Protein AF-A0A1G7P762-F1 (afdb_monomer_lite)

pLDDT: mean 91.97, std 6.14, range [45.25, 98.62]

Radius of gyration: 22.04 Å; chains: 1; bounding box: 57×50×63 Å

Structure (mmCIF, N/CA/C/O backbone):
data_AF-A0A1G7P762-F1
#
_entry.id   AF-A0A1G7P762-F1
#
loop_
_atom_site.group_PDB
_atom_site.id
_atom_site.type_symbol
_atom_site.label_atom_id
_atom_site.label_alt_id
_atom_site.label_comp_id
_atom_site.label_asym_id
_atom_site.label_entity_id
_atom_site.label_seq_id
_atom_site.pdbx_PDB_ins_code
_atom_site.Cartn_x
_atom_site.Cartn_y
_atom_site.Cartn_z
_atom_site.occupancy
_atom_site.B_iso_or_equiv
_atom_site.auth_seq_id
_atom_site.auth_comp_id
_atom_site.auth_asym_id
_atom_site.auth_atom_id
_atom_site.pdbx_PDB_model_num
ATOM 1 N N . MET A 1 1 ? 1.389 -9.721 8.178 1.00 45.25 1 MET A N 1
ATOM 2 C CA . MET A 1 1 ? 1.253 -10.445 6.890 1.00 45.25 1 MET A CA 1
ATOM 3 C C . MET A 1 1 ? 0.298 -11.611 7.062 1.00 45.25 1 MET A C 1
ATOM 5 O O . MET A 1 1 ? 0.102 -12.038 8.191 1.00 45.25 1 MET A O 1
ATOM 9 N N . GLY A 1 2 ? -0.356 -12.039 5.979 1.00 70.75 2 GLY A N 1
ATOM 10 C CA . GLY A 1 2 ? -1.558 -12.875 6.023 1.00 70.75 2 GLY A CA 1
ATOM 11 C C . GLY A 1 2 ? -2.824 -12.013 6.016 1.00 70.75 2 GLY A C 1
ATOM 12 O O . GLY A 1 2 ? -3.024 -11.219 5.097 1.00 70.75 2 GLY A O 1
ATOM 13 N N . VAL A 1 3 ? -3.639 -12.101 7.073 1.00 80.94 3 VAL A N 1
ATOM 14 C CA . VAL A 1 3 ? -4.963 -11.440 7.183 1.00 80.94 3 VAL A CA 1
ATOM 15 C C . VAL A 1 3 ? -4.945 -9.919 6.931 1.00 80.94 3 VAL A C 1
ATOM 17 O O . VAL A 1 3 ? -5.927 -9.354 6.457 1.00 80.94 3 VAL A O 1
ATOM 20 N N . SER A 1 4 ? -3.826 -9.250 7.233 1.00 83.62 4 SER A N 1
ATOM 21 C CA . SER A 1 4 ? -3.664 -7.790 7.134 1.00 83.62 4 SER A CA 1
ATOM 22 C C . SER A 1 4 ? -3.900 -7.254 5.717 1.00 83.62 4 SER A C 1
ATOM 24 O O . SER A 1 4 ? -4.592 -6.256 5.535 1.00 83.62 4 SER A O 1
ATOM 26 N N . ILE A 1 5 ? -3.376 -7.956 4.710 1.00 81.44 5 ILE A N 1
ATOM 27 C CA . ILE A 1 5 ? -3.525 -7.584 3.299 1.00 81.44 5 ILE A CA 1
ATOM 28 C C . ILE A 1 5 ? -5.001 -7.626 2.906 1.00 81.44 5 ILE A C 1
ATOM 30 O O . ILE A 1 5 ? -5.548 -6.647 2.403 1.00 81.44 5 ILE A O 1
ATOM 34 N N . MET A 1 6 ? -5.670 -8.738 3.215 1.00 85.88 6 MET A N 1
ATOM 35 C CA . MET A 1 6 ? -7.099 -8.897 2.963 1.00 85.88 6 MET A CA 1
ATOM 36 C C . MET A 1 6 ? -7.915 -7.808 3.671 1.00 85.88 6 MET A C 1
ATOM 38 O O . MET A 1 6 ? -8.811 -7.223 3.068 1.00 85.88 6 MET A O 1
ATOM 42 N N . ILE A 1 7 ? -7.586 -7.494 4.929 1.00 91.12 7 ILE A N 1
ATOM 43 C CA . ILE A 1 7 ? -8.231 -6.410 5.680 1.00 91.12 7 ILE A CA 1
ATOM 44 C C . ILE A 1 7 ? -8.113 -5.082 4.930 1.00 91.12 7 ILE A C 1
ATOM 46 O O . ILE A 1 7 ? -9.110 -4.373 4.836 1.00 91.12 7 ILE A O 1
ATOM 50 N N . ASN A 1 8 ? -6.955 -4.764 4.345 1.00 89.88 8 ASN A N 1
ATOM 51 C CA . ASN A 1 8 ? -6.769 -3.527 3.581 1.00 89.88 8 ASN A CA 1
ATOM 52 C C . ASN A 1 8 ? -7.676 -3.452 2.342 1.00 89.88 8 ASN A C 1
ATOM 54 O O . ASN A 1 8 ? -8.312 -2.420 2.133 1.00 89.88 8 ASN A O 1
ATOM 58 N N . PHE A 1 9 ? -7.824 -4.540 1.578 1.00 88.38 9 PHE A N 1
ATOM 59 C CA . PHE A 1 9 ? -8.756 -4.584 0.438 1.00 88.38 9 PHE A CA 1
ATOM 60 C C . PHE A 1 9 ? -10.230 -4.496 0.850 1.00 88.38 9 PHE A C 1
ATOM 62 O O . PHE A 1 9 ? -11.061 -4.006 0.086 1.00 88.38 9 PHE A O 1
ATOM 69 N N . LEU A 1 10 ? -10.561 -4.933 2.066 1.00 91.81 10 LEU A N 1
ATOM 70 C CA . LEU A 1 10 ? -11.919 -4.891 2.600 1.00 91.81 10 LEU A CA 1
ATOM 71 C C . LEU A 1 10 ? -12.288 -3.556 3.257 1.00 91.81 10 LEU A C 1
ATOM 73 O O . LEU A 1 10 ? -13.442 -3.389 3.627 1.00 91.81 10 LEU A O 1
ATOM 77 N N . ARG A 1 11 ? -11.377 -2.585 3.392 1.00 93.88 11 ARG A N 1
ATOM 78 C CA . ARG A 1 11 ? -11.670 -1.303 4.066 1.00 93.88 11 ARG A CA 1
ATOM 79 C C . ARG A 1 11 ? -12.801 -0.514 3.406 1.00 93.88 11 ARG A C 1
ATOM 81 O O . ARG A 1 11 ? -13.701 -0.029 4.090 1.00 93.88 11 ARG A O 1
ATOM 88 N N . GLY A 1 12 ? -12.772 -0.404 2.082 1.00 93.38 12 GLY A N 1
ATOM 89 C CA . GLY A 1 12 ? -13.719 0.411 1.322 1.00 93.38 12 GLY A CA 1
ATOM 90 C C . GLY A 1 12 ? -15.189 0.012 1.502 1.00 93.38 12 GLY A C 1
ATOM 91 O O . GLY A 1 12 ? -15.985 0.886 1.839 1.00 93.38 12 GLY A O 1
ATOM 92 N N . PRO A 1 13 ? -15.556 -1.281 1.413 1.00 92.81 13 PRO A N 1
ATOM 93 C CA . PRO A 1 13 ? -16.896 -1.772 1.759 1.00 92.81 13 PRO A CA 1
ATOM 94 C C . PRO A 1 13 ? -17.397 -1.397 3.166 1.00 92.81 13 PRO A C 1
ATOM 96 O O . PRO A 1 13 ? -18.597 -1.414 3.413 1.00 92.81 13 PRO A O 1
ATOM 99 N N . PHE A 1 14 ? -16.511 -1.058 4.104 1.00 93.75 14 PHE A N 1
ATOM 100 C CA . PHE A 1 14 ? -16.879 -0.624 5.458 1.00 93.75 14 PHE A CA 1
ATOM 101 C C . PHE A 1 14 ? -16.813 0.901 5.624 1.00 93.75 14 PHE A C 1
ATOM 103 O O . PHE A 1 14 ? -16.986 1.409 6.724 1.00 93.75 14 PHE A O 1
ATOM 110 N N . GLY A 1 15 ? -16.602 1.654 4.539 1.00 92.06 15 GLY A N 1
ATOM 111 C CA . GLY A 1 15 ? -16.516 3.114 4.573 1.00 92.06 15 GLY A CA 1
ATOM 112 C C . GLY A 1 15 ? -15.207 3.645 5.166 1.00 92.06 15 GLY A C 1
ATOM 113 O O . GLY A 1 15 ? -15.174 4.785 5.628 1.00 92.06 15 GLY A O 1
ATOM 114 N N . LEU A 1 16 ? -14.143 2.837 5.157 1.00 94.25 16 LEU A N 1
ATOM 115 C CA . LEU A 1 16 ? -12.833 3.174 5.718 1.00 94.25 16 LEU A CA 1
ATOM 116 C C . LEU A 1 16 ? -11.820 3.568 4.638 1.00 94.25 16 LEU A C 1
ATOM 118 O O . LEU A 1 16 ? -11.803 2.999 3.543 1.00 94.25 16 LEU A O 1
ATOM 122 N N . SER A 1 17 ? -10.905 4.470 4.996 1.00 93.69 17 SER A N 1
ATOM 123 C CA . SER A 1 17 ? -9.741 4.864 4.189 1.00 93.69 17 SER A CA 1
ATOM 124 C C . SER A 1 17 ? -10.102 5.480 2.836 1.00 93.69 17 SER A C 1
ATOM 126 O O . SER A 1 17 ? -9.414 5.273 1.841 1.00 93.69 17 SER A O 1
ATOM 128 N N . LYS A 1 18 ? -11.159 6.302 2.792 1.00 92.75 18 LYS A N 1
ATOM 129 C CA . LYS A 1 18 ? -11.613 6.992 1.567 1.00 92.75 18 LYS A CA 1
ATOM 130 C C . LYS A 1 18 ? -10.578 7.953 0.957 1.00 92.75 18 LYS A C 1
ATOM 132 O O . LYS A 1 18 ? -10.777 8.432 -0.152 1.00 92.75 18 LYS A O 1
ATOM 137 N N . ASN A 1 19 ? -9.471 8.197 1.656 1.00 94.06 19 ASN A N 1
ATOM 138 C CA . ASN A 1 19 ? -8.362 9.041 1.224 1.00 94.06 19 ASN A CA 1
ATOM 139 C C . ASN A 1 19 ? -7.131 8.251 0.738 1.00 94.06 19 ASN A C 1
ATOM 141 O O . ASN A 1 19 ? -6.038 8.806 0.638 1.00 94.06 19 ASN A O 1
ATOM 145 N N . GLY A 1 20 ? -7.291 6.962 0.431 1.00 93.56 20 GLY A N 1
ATOM 146 C CA . GLY A 1 20 ? -6.215 6.106 -0.064 1.00 93.56 20 GLY A CA 1
ATOM 147 C C . GLY A 1 20 ? -5.345 5.505 1.041 1.00 93.56 20 GLY A C 1
ATOM 148 O O . GLY A 1 20 ? -5.699 5.509 2.220 1.00 93.56 20 GLY A O 1
ATOM 149 N N . ILE A 1 21 ? -4.201 4.942 0.642 1.00 92.44 21 ILE A N 1
ATOM 150 C CA . ILE A 1 21 ? -3.420 4.022 1.495 1.00 92.44 21 ILE A CA 1
ATOM 151 C C . ILE A 1 21 ? -2.180 4.630 2.154 1.00 92.44 21 ILE A C 1
ATOM 153 O O . ILE A 1 21 ? -1.575 3.991 3.011 1.00 92.44 21 ILE A O 1
ATOM 157 N N . ALA A 1 22 ? -1.783 5.847 1.772 1.00 91.81 22 ALA A N 1
ATOM 158 C CA . ALA A 1 22 ? -0.515 6.435 2.213 1.00 91.81 22 ALA A CA 1
ATOM 159 C C . ALA A 1 22 ? -0.472 6.766 3.719 1.00 91.81 22 ALA A C 1
ATOM 161 O O . ALA A 1 22 ? 0.611 6.916 4.282 1.00 91.81 22 ALA A O 1
ATOM 162 N N . ASN A 1 23 ? -1.640 6.865 4.364 1.00 92.88 23 ASN A N 1
ATOM 163 C CA . ASN A 1 23 ? -1.809 7.181 5.783 1.00 92.88 23 ASN A CA 1
ATOM 164 C C . ASN A 1 23 ? -2.686 6.090 6.442 1.00 92.88 23 ASN A C 1
ATOM 166 O O . ASN A 1 23 ? -3.882 6.284 6.652 1.00 92.88 23 ASN A O 1
ATOM 170 N N . PRO A 1 24 ? -2.139 4.898 6.745 1.00 89.50 24 PRO A N 1
ATOM 171 C CA . PRO A 1 24 ? -2.927 3.679 6.972 1.00 89.50 24 PRO A CA 1
ATOM 172 C C . PRO A 1 24 ? -3.795 3.682 8.238 1.00 89.50 24 PRO A C 1
ATOM 174 O O . PRO A 1 24 ? -4.680 2.833 8.363 1.00 89.50 24 PRO A O 1
ATOM 177 N N . ASN A 1 25 ? -3.558 4.604 9.172 1.00 95.06 25 ASN A N 1
ATOM 178 C CA . ASN A 1 25 ? -4.305 4.707 10.427 1.00 95.06 25 ASN A CA 1
ATOM 179 C C . ASN A 1 25 ? -5.194 5.956 10.503 1.00 95.06 25 ASN A C 1
ATOM 181 O O . ASN A 1 25 ? -5.885 6.123 11.504 1.00 95.06 25 ASN A O 1
ATOM 185 N N . VAL A 1 26 ? -5.202 6.816 9.476 1.00 96.75 26 VAL A N 1
ATOM 186 C CA . VAL A 1 26 ? -5.902 8.108 9.511 1.00 96.75 26 VAL A CA 1
ATOM 187 C C . VAL A 1 26 ? -6.677 8.341 8.222 1.00 96.75 26 VAL A C 1
ATOM 189 O O . VAL A 1 26 ? -6.121 8.260 7.130 1.00 96.75 26 VAL A O 1
ATOM 192 N N . ASP A 1 27 ? -7.956 8.674 8.353 1.00 95.94 27 ASP A N 1
ATOM 193 C CA . ASP A 1 27 ? -8.813 9.136 7.260 1.00 95.94 27 ASP A CA 1
ATOM 194 C C . ASP A 1 27 ? -9.724 10.283 7.730 1.00 95.94 27 ASP A C 1
ATOM 196 O O . ASP A 1 27 ? -9.652 10.714 8.888 1.00 95.94 27 ASP A O 1
ATOM 200 N N . LEU A 1 28 ? -10.557 10.809 6.826 1.00 94.94 28 LEU A N 1
ATOM 201 C CA . LEU A 1 28 ? -11.654 11.696 7.209 1.00 94.94 28 LEU A CA 1
ATOM 202 C C . LEU A 1 28 ? -12.868 10.890 7.656 1.00 94.94 28 LEU A C 1
ATOM 204 O O . LEU A 1 28 ? -13.352 10.015 6.938 1.00 94.94 28 LEU A O 1
ATOM 208 N N . ASP A 1 29 ? -13.428 11.284 8.793 1.00 92.06 29 ASP A N 1
ATOM 209 C CA . ASP A 1 29 ? -14.787 10.933 9.174 1.00 92.06 29 ASP A CA 1
ATOM 210 C C . ASP A 1 29 ? -15.774 11.466 8.113 1.00 92.06 29 ASP A C 1
ATOM 212 O O . ASP A 1 29 ? -15.872 12.686 7.934 1.00 92.06 29 ASP A O 1
ATOM 216 N N . PRO A 1 30 ? -16.541 10.600 7.424 1.00 84.75 30 PRO A N 1
ATOM 217 C CA . PRO A 1 30 ? -17.497 11.032 6.407 1.00 84.75 30 PRO A CA 1
ATOM 218 C C . PRO A 1 30 ? -18.613 11.942 6.941 1.00 84.75 30 PRO A C 1
ATOM 220 O O . PRO A 1 30 ? -19.182 12.717 6.174 1.00 84.75 30 PRO A O 1
ATOM 223 N N . ALA A 1 31 ? -18.949 11.845 8.231 1.00 87.31 31 ALA A N 1
ATOM 224 C CA . ALA A 1 31 ? -20.013 12.625 8.854 1.00 87.31 31 ALA A CA 1
ATOM 225 C C . ALA A 1 31 ? -19.536 14.008 9.313 1.00 87.31 31 ALA A C 1
ATOM 227 O O . ALA A 1 31 ? -20.300 14.972 9.256 1.00 87.31 31 ALA A O 1
ATOM 228 N N . THR A 1 32 ? -18.290 14.116 9.785 1.00 92.50 32 THR A N 1
ATOM 229 C CA . THR A 1 32 ? -17.776 15.356 10.394 1.00 92.50 32 THR A CA 1
ATOM 230 C C . THR A 1 32 ? -16.715 16.069 9.560 1.00 92.50 32 THR A C 1
ATOM 232 O O . THR A 1 32 ? -16.457 17.251 9.795 1.00 92.50 32 THR A O 1
ATOM 235 N N . GLY A 1 33 ? -16.095 15.382 8.599 1.00 91.12 33 GLY A N 1
ATOM 236 C CA . GLY A 1 33 ? -14.973 15.896 7.813 1.00 91.12 33 GLY A CA 1
ATOM 237 C C . GLY A 1 33 ? -13.702 16.131 8.635 1.00 91.12 33 GLY A C 1
ATOM 238 O O . GLY A 1 33 ? -12.822 16.868 8.192 1.00 91.12 33 GLY A O 1
ATOM 239 N N . LYS A 1 34 ? -13.611 15.557 9.841 1.00 94.56 34 LYS A N 1
ATOM 240 C CA . LYS A 1 34 ? -12.438 15.647 10.720 1.00 94.56 34 LYS A CA 1
ATOM 241 C C . LYS A 1 34 ? -11.573 14.401 10.593 1.00 94.56 34 LYS A C 1
ATOM 243 O O . LYS A 1 34 ? -12.081 13.338 10.241 1.00 94.56 34 LYS A O 1
ATOM 248 N N . LEU A 1 35 ? -10.283 14.530 10.902 1.00 96.81 35 LEU A N 1
ATOM 249 C CA . LEU A 1 35 ? -9.408 13.365 10.986 1.00 96.81 35 LEU A CA 1
ATOM 250 C C . LEU A 1 35 ? -9.880 12.438 12.108 1.00 96.81 35 LEU A C 1
ATOM 252 O O . LEU A 1 35 ? -10.258 12.893 13.189 1.00 96.81 35 LEU A O 1
ATOM 256 N N . ARG A 1 36 ? -9.834 11.134 11.850 1.00 96.81 36 ARG A N 1
ATOM 257 C CA . ARG A 1 36 ? -10.099 10.098 12.851 1.00 96.81 36 ARG A CA 1
ATOM 258 C C . ARG A 1 36 ? -9.053 8.997 12.774 1.00 96.81 36 ARG A C 1
ATOM 260 O O . ARG A 1 36 ? -8.442 8.773 11.731 1.00 96.81 36 ARG A O 1
ATOM 267 N N . PHE A 1 37 ? -8.866 8.297 13.889 1.00 97.50 37 PHE A N 1
ATOM 268 C CA . PHE A 1 37 ? -7.982 7.142 13.950 1.00 97.50 37 PHE A CA 1
ATOM 269 C C . PHE A 1 37 ? -8.759 5.894 13.529 1.00 97.50 37 PHE A C 1
ATOM 271 O O . PHE A 1 37 ? -9.582 5.386 14.285 1.00 97.50 37 PHE A O 1
ATOM 278 N N . VAL A 1 38 ? -8.515 5.405 12.312 1.00 97.06 38 VAL A N 1
ATOM 279 C CA . VAL A 1 38 ? -9.273 4.310 11.675 1.00 97.06 38 VAL A CA 1
ATOM 280 C C . VAL A 1 38 ? -9.387 3.092 12.589 1.00 97.06 38 VAL A C 1
ATOM 282 O O . VAL A 1 38 ? -10.451 2.497 12.711 1.00 97.06 38 VAL A O 1
ATOM 285 N N . GLN A 1 39 ? -8.306 2.742 13.286 1.00 96.88 39 GLN A N 1
ATOM 286 C CA . GLN A 1 39 ? -8.240 1.503 14.061 1.00 96.88 39 GLN A CA 1
ATOM 287 C C . GLN A 1 39 ? -9.044 1.543 15.368 1.00 96.88 39 GLN A C 1
ATOM 289 O O . GLN A 1 39 ? -9.110 0.525 16.055 1.00 96.88 39 GLN A O 1
ATOM 294 N N . SER A 1 40 ? -9.637 2.688 15.724 1.00 97.69 40 SER A N 1
ATOM 295 C CA . SER A 1 40 ? -10.493 2.851 16.902 1.00 97.69 40 SER A CA 1
ATOM 296 C C . SER A 1 40 ? -11.967 3.087 16.557 1.00 97.69 40 SER A C 1
ATOM 298 O O . SER A 1 40 ? -12.752 3.373 17.459 1.00 97.69 40 SER A O 1
ATOM 300 N N . THR A 1 41 ? -12.358 3.011 15.280 1.00 96.88 41 THR A N 1
ATOM 301 C CA . THR A 1 41 ? -13.734 3.306 14.852 1.00 96.88 41 THR A CA 1
ATOM 302 C C . THR A 1 41 ? -14.649 2.082 14.896 1.00 96.88 41 THR A C 1
ATOM 304 O O . THR A 1 41 ? -14.201 0.932 14.831 1.00 96.88 41 THR A O 1
ATOM 307 N N . ASP A 1 42 ? -15.960 2.323 14.950 1.00 95.75 42 ASP A N 1
ATOM 308 C CA . ASP A 1 42 ? -16.967 1.260 14.877 1.00 95.75 42 ASP A CA 1
ATOM 309 C C . ASP A 1 42 ? -16.946 0.537 13.522 1.00 95.75 42 ASP A C 1
ATOM 311 O O . ASP A 1 42 ? -17.168 -0.671 13.457 1.00 95.75 42 ASP A O 1
ATOM 315 N N . GLU A 1 43 ? -16.633 1.235 12.431 1.00 95.00 43 GLU A N 1
ATOM 316 C CA . GLU A 1 43 ? -16.500 0.631 11.105 1.00 95.00 43 GLU A CA 1
ATOM 317 C C . GLU A 1 43 ? -15.333 -0.361 11.049 1.00 95.00 43 GLU A C 1
ATOM 319 O O . GLU A 1 43 ? -15.461 -1.442 10.468 1.00 95.00 43 GLU A O 1
ATOM 324 N N . TYR A 1 44 ? -14.210 -0.050 11.708 1.00 96.62 44 TYR A N 1
ATOM 325 C CA . TYR A 1 44 ? -13.097 -0.991 11.806 1.00 96.62 44 TYR A CA 1
ATOM 326 C C . TYR A 1 44 ? -13.445 -2.192 12.690 1.00 96.62 44 TYR A C 1
ATOM 328 O O . TYR A 1 44 ? -13.134 -3.331 12.331 1.00 96.62 44 TYR A O 1
ATOM 336 N N . LYS A 1 45 ? -14.191 -1.984 13.784 1.00 97.44 45 LYS A N 1
ATOM 337 C CA . LYS A 1 45 ? -14.758 -3.084 14.582 1.00 97.44 45 LYS A CA 1
ATOM 338 C C . LYS A 1 45 ? -15.595 -4.032 13.723 1.00 97.44 45 LYS A C 1
ATOM 340 O O . LYS A 1 45 ? -15.411 -5.247 13.793 1.00 97.44 45 LYS A O 1
ATOM 345 N N . GLN A 1 46 ? -16.495 -3.488 12.904 1.00 95.94 46 GLN A N 1
ATOM 346 C CA . GLN A 1 46 ? -17.365 -4.262 12.013 1.00 95.94 46 GLN A CA 1
ATOM 347 C C . GLN A 1 46 ? -16.566 -5.038 10.961 1.00 95.94 46 GLN A C 1
ATOM 349 O O . GLN A 1 46 ? -16.867 -6.206 10.700 1.00 95.94 46 GLN A O 1
ATOM 354 N N . LEU A 1 47 ? -15.517 -4.429 10.401 1.00 95.75 47 LEU A N 1
ATOM 355 C CA . LEU A 1 47 ? -14.603 -5.107 9.485 1.00 95.75 47 LEU A CA 1
ATOM 356 C C . LEU A 1 47 ? -13.940 -6.316 10.158 1.00 95.75 47 LEU A C 1
ATOM 358 O O . LEU A 1 47 ? -13.959 -7.419 9.609 1.00 95.75 47 LEU A O 1
ATOM 362 N N . LEU A 1 48 ? -13.412 -6.155 11.373 1.00 97.19 48 LEU A N 1
ATOM 363 C CA . LEU A 1 48 ? -12.807 -7.271 12.101 1.00 97.19 48 LEU A CA 1
ATOM 364 C C . LEU A 1 48 ? -13.824 -8.353 12.475 1.00 97.19 48 LEU A C 1
ATOM 366 O O . LEU A 1 48 ? -13.493 -9.535 12.418 1.00 97.19 48 LEU A O 1
ATOM 370 N N . GLN A 1 49 ? -15.066 -7.986 12.801 1.00 96.94 49 GLN A N 1
ATOM 371 C CA . GLN A 1 49 ? -16.146 -8.953 13.032 1.00 96.94 49 GLN A CA 1
ATOM 372 C C . GLN A 1 49 ? -16.448 -9.777 11.777 1.00 96.94 49 GLN A C 1
ATOM 374 O O . GLN A 1 49 ? -16.651 -10.990 11.864 1.00 96.94 49 GLN A O 1
ATOM 379 N N . TYR A 1 50 ? -16.449 -9.138 10.606 1.00 95.31 50 TYR A N 1
ATOM 380 C CA . TYR A 1 50 ? -16.627 -9.825 9.333 1.00 95.31 50 TYR A CA 1
ATOM 381 C C . TYR A 1 50 ? -15.473 -10.789 9.044 1.00 95.31 50 TYR A C 1
ATOM 383 O O . TYR A 1 50 ? -15.711 -11.951 8.721 1.00 95.31 50 TYR A O 1
ATOM 391 N N . VAL A 1 51 ? -14.228 -10.359 9.250 1.00 95.31 51 VAL A N 1
ATOM 392 C CA . VAL A 1 51 ? -13.051 -11.226 9.093 1.00 95.31 51 VAL A CA 1
ATOM 393 C C . VAL A 1 51 ? -13.080 -12.401 10.074 1.00 95.31 51 VAL A C 1
ATOM 395 O O . VAL A 1 51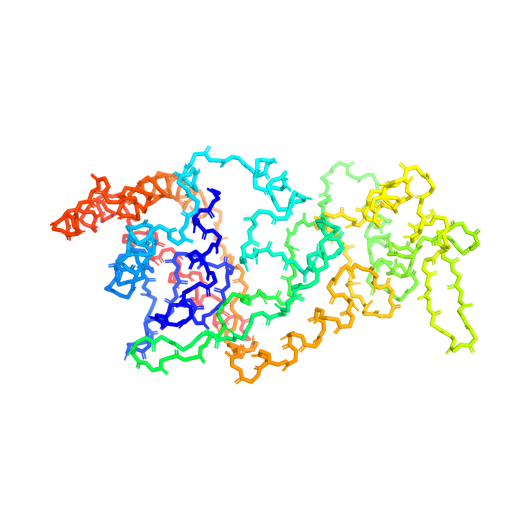 ? -12.836 -13.538 9.671 1.00 95.31 51 VAL A O 1
ATOM 398 N N . ALA A 1 52 ? -13.466 -12.166 11.331 1.00 96.31 52 ALA A N 1
ATOM 399 C CA . ALA A 1 52 ? -13.643 -13.224 12.322 1.00 96.31 52 ALA A CA 1
ATOM 400 C C . ALA A 1 52 ? -14.713 -14.239 11.906 1.00 96.31 52 ALA A C 1
ATOM 402 O O . ALA A 1 52 ? -14.555 -15.442 12.121 1.00 96.31 52 ALA A O 1
ATOM 403 N N . LYS A 1 53 ? -15.786 -13.774 11.256 1.00 95.88 53 LYS A N 1
ATOM 404 C CA . LYS A 1 53 ? -16.790 -14.654 10.658 1.00 95.88 53 LYS A CA 1
ATOM 405 C C . LYS A 1 53 ? -16.211 -15.481 9.506 1.00 95.88 53 LYS A C 1
ATOM 407 O O . LYS A 1 53 ? -16.436 -16.686 9.497 1.00 95.88 53 LYS A O 1
ATOM 412 N N . LEU A 1 54 ? -15.449 -14.883 8.584 1.00 94.62 54 LEU A N 1
ATOM 413 C CA . LEU A 1 54 ? -14.797 -15.624 7.492 1.00 94.62 54 LEU A CA 1
ATOM 414 C C . LEU A 1 54 ? -13.867 -16.721 8.029 1.00 94.62 54 LEU A C 1
ATOM 416 O O . LEU A 1 54 ? -13.894 -17.849 7.537 1.00 94.62 54 LEU A O 1
ATOM 420 N N . TYR A 1 55 ? -13.087 -16.413 9.069 1.00 95.44 55 TYR A N 1
ATOM 421 C CA . TYR A 1 55 ? -12.222 -17.392 9.724 1.00 95.44 55 TYR A CA 1
ATOM 422 C C . TYR A 1 55 ? -13.031 -18.515 10.386 1.00 95.44 55 TYR A C 1
ATOM 424 O O . TYR A 1 55 ? -12.777 -19.694 10.142 1.00 95.44 55 TYR A O 1
ATOM 432 N N . LYS A 1 56 ? -14.054 -18.159 11.175 1.00 96.38 56 LYS A N 1
ATOM 433 C CA . LYS A 1 56 ? -14.940 -19.115 11.857 1.00 96.38 56 LYS A CA 1
ATOM 434 C C . LYS A 1 56 ? -15.668 -20.047 10.884 1.00 96.38 56 LYS A C 1
ATOM 436 O O . LYS A 1 56 ? -15.843 -21.223 11.193 1.00 96.38 56 LYS A O 1
ATOM 441 N N . ASP A 1 57 ? -16.077 -19.530 9.730 1.00 96.56 57 ASP A N 1
ATOM 442 C CA . ASP A 1 57 ? -16.763 -20.293 8.684 1.00 96.56 57 ASP A CA 1
ATOM 443 C C . ASP A 1 57 ? -15.794 -21.159 7.849 1.00 96.56 57 ASP A C 1
ATOM 445 O O . ASP A 1 57 ? -16.233 -21.898 6.969 1.00 96.56 57 ASP A O 1
ATOM 449 N N . GLY A 1 58 ? -14.483 -21.101 8.119 1.00 94.50 58 GLY A N 1
ATOM 450 C CA . GLY A 1 58 ? -13.464 -21.888 7.420 1.00 94.50 58 GLY A CA 1
ATOM 451 C C . GLY A 1 58 ? -13.142 -21.385 6.012 1.00 94.50 58 GLY A C 1
ATOM 452 O O . GLY A 1 58 ? -12.628 -22.151 5.201 1.00 94.50 58 GLY A O 1
ATOM 453 N N . LEU A 1 59 ? -13.455 -20.119 5.716 1.00 93.50 59 LEU A N 1
ATOM 454 C CA . LEU A 1 59 ? -13.200 -19.487 4.416 1.00 93.50 59 LEU A CA 1
ATOM 455 C C . LEU A 1 59 ? -11.790 -18.897 4.306 1.00 93.50 59 LEU A C 1
ATOM 457 O O . LEU A 1 59 ? -11.352 -18.561 3.209 1.00 93.50 59 LEU A O 1
ATOM 461 N N . LEU A 1 60 ? -11.083 -18.770 5.431 1.00 92.44 60 LEU A N 1
ATOM 462 C CA . LEU A 1 60 ? -9.675 -18.392 5.467 1.00 92.44 60 LEU A CA 1
ATOM 463 C C . LEU A 1 60 ? -8.812 -19.617 5.765 1.00 92.44 60 LEU A C 1
ATOM 465 O O . LEU A 1 60 ? -9.232 -20.533 6.478 1.00 92.44 60 LEU A O 1
ATOM 469 N N . ASP A 1 61 ? -7.580 -19.602 5.260 1.00 91.06 61 ASP A N 1
ATOM 470 C CA . ASP A 1 61 ? -6.576 -20.596 5.627 1.00 91.06 61 ASP A CA 1
ATOM 471 C C . ASP A 1 61 ? -6.386 -20.602 7.154 1.00 91.06 61 ASP A C 1
ATOM 473 O O . ASP A 1 61 ? -6.244 -19.552 7.785 1.00 91.06 61 ASP A O 1
ATOM 477 N N . LYS A 1 62 ? -6.373 -21.792 7.760 1.00 89.50 62 LYS A N 1
ATOM 478 C CA . LYS A 1 62 ? -6.222 -21.958 9.215 1.00 89.50 62 LYS A CA 1
ATOM 479 C C . LYS A 1 62 ? -4.903 -21.387 9.732 1.00 89.50 62 LYS A C 1
ATOM 481 O O . LYS A 1 62 ? -4.813 -21.014 10.895 1.00 89.50 62 LYS A O 1
ATOM 486 N N . GLU A 1 63 ? -3.896 -21.305 8.870 1.00 90.00 63 GLU A N 1
ATOM 487 C CA . GLU A 1 63 ? -2.572 -20.784 9.198 1.00 90.00 63 GLU A CA 1
ATOM 488 C C . GLU A 1 63 ? -2.432 -19.291 8.842 1.00 90.00 63 GLU A C 1
ATOM 490 O O . GLU A 1 63 ? -1.336 -18.738 8.915 1.00 90.00 63 GLU A O 1
ATOM 495 N N . THR A 1 64 ? -3.520 -18.599 8.465 1.00 89.44 64 THR A N 1
ATOM 496 C CA . THR A 1 64 ? -3.468 -17.219 7.937 1.00 89.44 64 THR A CA 1
ATOM 497 C C . THR A 1 64 ? -2.860 -16.182 8.887 1.00 89.44 64 THR A C 1
ATOM 499 O O . THR A 1 64 ? -2.497 -15.101 8.426 1.00 89.44 64 THR A O 1
ATOM 502 N N . PHE A 1 65 ? -2.767 -16.475 10.186 1.00 89.12 65 PHE A N 1
ATOM 503 C CA . PHE A 1 65 ? -2.178 -15.589 11.199 1.00 89.12 65 PHE A CA 1
ATOM 504 C C . PHE A 1 65 ? -0.718 -15.932 11.531 1.00 89.12 65 PHE A C 1
ATOM 506 O O . PHE A 1 65 ? -0.060 -15.186 12.248 1.00 89.12 65 PHE A O 1
ATOM 513 N N . THR A 1 66 ? -0.205 -17.064 11.042 1.00 87.62 66 THR A N 1
ATOM 514 C CA . THR A 1 66 ? 1.142 -17.566 11.368 1.00 87.62 66 THR A CA 1
ATOM 515 C C . THR A 1 66 ? 2.024 -17.782 10.142 1.00 87.62 66 THR A C 1
ATOM 517 O O . THR A 1 66 ? 3.237 -17.922 10.290 1.00 87.62 66 THR A O 1
ATOM 520 N N . MET A 1 67 ? 1.437 -17.826 8.942 1.00 88.38 67 MET A N 1
ATOM 521 C CA . MET A 1 67 ? 2.171 -17.965 7.685 1.00 88.38 67 MET A CA 1
ATOM 522 C C . MET A 1 67 ? 3.059 -16.757 7.393 1.00 88.38 67 MET A C 1
ATOM 524 O O . MET A 1 67 ? 2.679 -15.603 7.606 1.00 88.38 67 MET A O 1
ATOM 528 N N . LYS A 1 68 ? 4.229 -17.039 6.822 1.00 87.88 68 LYS A N 1
ATOM 529 C CA . LYS A 1 68 ? 5.108 -16.043 6.205 1.00 87.88 68 LYS A CA 1
ATOM 530 C C . LYS A 1 68 ? 4.748 -15.871 4.728 1.00 87.88 68 LYS A C 1
ATOM 532 O O . LYS A 1 68 ? 4.101 -16.732 4.134 1.00 87.88 68 LYS A O 1
ATOM 537 N N . ASP A 1 69 ? 5.239 -14.805 4.097 1.00 84.56 69 ASP A N 1
ATOM 538 C CA . ASP A 1 69 ? 4.993 -14.546 2.666 1.00 84.56 69 ASP A CA 1
ATOM 539 C C . ASP A 1 69 ? 5.466 -15.687 1.761 1.00 84.56 69 ASP A C 1
ATOM 541 O O . ASP A 1 69 ? 4.837 -15.980 0.744 1.00 84.56 69 ASP A O 1
ATOM 545 N N . THR A 1 70 ? 6.542 -16.381 2.140 1.00 87.88 70 THR A N 1
ATOM 546 C CA . THR A 1 70 ? 7.030 -17.561 1.417 1.00 87.88 70 THR A CA 1
ATOM 547 C C . THR A 1 70 ? 6.029 -18.711 1.449 1.00 87.88 70 THR A C 1
ATOM 549 O O . THR A 1 70 ? 5.898 -19.426 0.458 1.00 87.88 70 THR A O 1
ATOM 552 N N . ASP A 1 71 ? 5.299 -18.876 2.554 1.00 90.31 71 ASP A N 1
ATOM 553 C CA . ASP A 1 71 ? 4.294 -19.930 2.705 1.00 90.31 71 ASP A CA 1
ATOM 554 C C . ASP A 1 71 ? 3.063 -19.604 1.854 1.00 90.31 71 ASP A C 1
ATOM 556 O O . ASP A 1 71 ? 2.587 -20.457 1.104 1.00 90.31 71 ASP A O 1
ATOM 560 N N . ILE A 1 72 ? 2.615 -18.341 1.894 1.00 87.81 72 ILE A N 1
ATOM 561 C CA . ILE A 1 72 ? 1.520 -17.827 1.057 1.00 87.81 72 ILE A CA 1
ATOM 562 C C . ILE A 1 72 ? 1.875 -17.998 -0.423 1.00 87.81 72 ILE A C 1
ATOM 564 O O . ILE A 1 72 ? 1.112 -18.593 -1.179 1.00 87.81 72 ILE A O 1
ATOM 568 N N . THR A 1 73 ? 3.065 -17.554 -0.833 1.00 87.44 73 THR A N 1
ATOM 569 C CA . THR A 1 73 ? 3.539 -17.664 -2.221 1.00 87.44 73 THR A CA 1
ATOM 570 C C . THR A 1 73 ? 3.631 -19.120 -2.673 1.00 87.44 73 THR A C 1
ATOM 572 O O . THR A 1 73 ? 3.232 -19.446 -3.792 1.00 87.44 73 THR A O 1
ATOM 575 N N . SER A 1 74 ? 4.104 -20.017 -1.803 1.00 90.44 74 SER A N 1
ATOM 576 C CA . SER A 1 74 ? 4.199 -21.449 -2.106 1.00 90.44 74 SER A CA 1
ATOM 577 C C . SER A 1 74 ? 2.818 -22.083 -2.284 1.00 90.44 74 SER A C 1
ATOM 579 O O . SER A 1 74 ? 2.597 -22.804 -3.255 1.00 90.44 74 SER A O 1
ATOM 581 N N . LYS A 1 75 ? 1.863 -21.788 -1.392 1.00 92.44 75 LYS A N 1
ATOM 582 C CA . LYS A 1 75 ? 0.481 -22.285 -1.490 1.00 92.44 75 LYS A CA 1
ATOM 583 C C . LYS A 1 75 ? -0.259 -21.709 -2.703 1.00 92.44 75 LYS A C 1
ATOM 585 O O . LYS A 1 75 ? -0.968 -22.451 -3.383 1.00 92.44 75 LYS A O 1
ATOM 590 N N . ALA A 1 76 ? -0.048 -20.429 -3.015 1.00 91.00 76 ALA A N 1
ATOM 591 C CA . ALA A 1 76 ? -0.575 -19.786 -4.217 1.00 91.00 76 ALA A CA 1
ATOM 592 C C . ALA A 1 76 ? -0.033 -20.450 -5.489 1.00 91.00 76 ALA A C 1
ATOM 594 O O . ALA A 1 76 ? -0.808 -20.844 -6.356 1.00 91.00 76 ALA A O 1
ATOM 595 N N . SER A 1 77 ? 1.280 -20.685 -5.553 1.00 90.25 77 SER A N 1
ATOM 596 C CA . SER A 1 77 ? 1.935 -21.374 -6.678 1.00 90.25 77 SER A CA 1
ATOM 597 C C . SER A 1 77 ? 1.548 -22.854 -6.793 1.00 90.25 77 SER A C 1
ATOM 599 O O . SER A 1 77 ? 1.692 -23.448 -7.857 1.00 90.25 77 SER A O 1
ATOM 601 N N . ALA A 1 78 ? 1.047 -23.461 -5.715 1.00 93.31 78 ALA A N 1
ATOM 602 C CA . ALA A 1 78 ? 0.472 -24.805 -5.715 1.00 93.31 78 ALA A CA 1
ATOM 603 C C . ALA A 1 78 ? -1.029 -24.828 -6.078 1.00 93.31 78 ALA A C 1
ATOM 605 O O . ALA A 1 78 ? -1.628 -25.903 -6.097 1.00 93.31 78 ALA A O 1
ATOM 606 N N . GLY A 1 79 ? -1.645 -23.671 -6.351 1.00 92.31 79 GLY A N 1
ATOM 607 C CA . GLY A 1 79 ? -3.053 -23.562 -6.744 1.00 92.31 79 GLY A CA 1
ATOM 608 C C . GLY A 1 79 ? -4.046 -23.848 -5.614 1.00 92.31 79 GLY A C 1
ATOM 609 O O . GLY A 1 79 ? -5.160 -24.295 -5.875 1.00 92.31 79 GLY A O 1
ATOM 610 N N . LEU A 1 80 ? -3.653 -23.636 -4.352 1.00 92.62 80 LEU A N 1
ATOM 611 C CA . LEU A 1 80 ? -4.466 -24.014 -3.186 1.00 92.62 80 LEU A CA 1
ATOM 612 C C . LEU A 1 80 ? -5.494 -22.958 -2.758 1.00 92.62 80 LEU A C 1
ATOM 614 O O . LEU A 1 80 ? -6.342 -23.237 -1.910 1.00 92.62 80 LEU A O 1
ATOM 618 N N . TYR A 1 81 ? -5.428 -21.751 -3.315 1.00 90.94 81 TYR A N 1
ATOM 619 C CA . TYR A 1 81 ? -6.283 -20.639 -2.921 1.00 90.94 81 TYR A CA 1
ATOM 620 C C . TYR A 1 81 ? -7.386 -20.385 -3.947 1.00 90.94 81 TYR A C 1
ATOM 622 O O . TYR A 1 81 ? -7.112 -20.158 -5.111 1.00 90.94 81 TYR A O 1
ATOM 630 N N . GLY A 1 82 ? -8.649 -20.344 -3.515 1.00 89.38 82 GLY A N 1
ATOM 631 C CA . GLY A 1 82 ? -9.744 -19.878 -4.382 1.00 89.38 82 GLY A CA 1
ATOM 632 C C . GLY A 1 82 ? -9.752 -18.356 -4.582 1.00 89.38 82 GLY A C 1
ATOM 633 O O . GLY A 1 82 ? -10.332 -17.857 -5.542 1.00 89.38 82 GLY A O 1
ATOM 634 N N . PHE A 1 83 ? -9.106 -17.624 -3.673 1.00 88.62 83 PHE A N 1
ATOM 635 C CA . PHE A 1 83 ? -8.961 -16.175 -3.694 1.00 88.62 83 PHE A CA 1
ATOM 636 C C . PHE A 1 83 ? -7.513 -15.813 -3.365 1.00 88.62 83 PHE A C 1
ATOM 638 O O . PHE A 1 83 ? -6.968 -16.303 -2.377 1.00 88.62 83 PHE A O 1
ATOM 645 N N . LEU A 1 84 ? -6.907 -14.960 -4.186 1.00 86.00 84 LEU A N 1
ATOM 646 C CA . LEU A 1 84 ? -5.514 -14.542 -4.075 1.00 86.00 84 LEU A CA 1
ATOM 647 C C . LEU A 1 84 ? -5.438 -13.021 -4.041 1.00 86.00 84 LEU A C 1
ATOM 649 O O . LEU A 1 84 ? -6.168 -12.350 -4.770 1.00 86.00 84 LEU A O 1
ATOM 653 N N . ASP A 1 85 ? -4.510 -12.505 -3.243 1.00 81.06 85 ASP A N 1
ATOM 654 C CA . ASP A 1 85 ? -3.967 -11.172 -3.476 1.00 81.06 85 ASP A CA 1
ATOM 655 C C . ASP A 1 85 ? -2.810 -11.274 -4.476 1.00 81.06 85 ASP A C 1
ATOM 657 O O . ASP A 1 85 ? -2.003 -12.200 -4.402 1.00 81.06 85 ASP A O 1
ATOM 661 N N . GLY A 1 86 ? -2.746 -10.348 -5.425 1.00 81.00 86 GLY A N 1
ATOM 662 C CA . GLY A 1 86 ? -1.709 -10.303 -6.446 1.00 81.00 86 GLY A CA 1
ATOM 663 C C . GLY A 1 86 ? -2.116 -9.460 -7.649 1.00 81.00 86 GLY A C 1
ATOM 664 O O . GLY A 1 86 ? -3.287 -9.397 -8.018 1.00 81.00 86 GLY A O 1
ATOM 665 N N . VAL A 1 87 ? -1.123 -8.832 -8.281 1.00 86.12 87 VAL A N 1
ATOM 666 C CA . VAL A 1 87 ? -1.317 -8.022 -9.494 1.00 86.12 87 VAL A CA 1
ATOM 667 C C . VAL A 1 87 ? -1.877 -8.850 -10.654 1.00 86.12 87 VAL A C 1
ATOM 669 O O . VAL A 1 87 ? -2.819 -8.426 -11.315 1.00 86.12 87 VAL A O 1
ATOM 672 N N . ASP A 1 88 ? -1.319 -10.042 -10.871 1.00 89.62 88 ASP A N 1
ATOM 673 C CA . ASP A 1 88 ? -1.777 -11.010 -11.862 1.00 89.62 88 ASP A CA 1
ATOM 674 C C . ASP A 1 88 ? -1.339 -12.426 -11.432 1.00 89.62 88 ASP A C 1
ATOM 676 O O . ASP A 1 88 ? -0.136 -12.694 -11.332 1.00 89.62 88 ASP A O 1
ATOM 680 N N . PRO A 1 89 ? -2.271 -13.358 -11.159 1.00 88.94 89 PRO A N 1
ATOM 681 C CA . PRO A 1 89 ? -1.923 -14.702 -10.693 1.00 88.94 89 PRO A CA 1
ATOM 682 C C . PRO A 1 89 ? -1.076 -15.520 -11.673 1.00 88.94 89 PRO A C 1
ATOM 684 O O . PRO A 1 89 ? -0.283 -16.363 -11.240 1.00 88.94 89 PRO A O 1
ATOM 687 N N . LYS A 1 90 ? -1.196 -15.268 -12.983 1.00 86.38 90 LYS A N 1
ATOM 688 C CA . LYS A 1 90 ? -0.390 -15.957 -13.991 1.00 86.38 90 LYS A CA 1
ATOM 689 C C . LYS A 1 90 ? 1.045 -15.449 -13.965 1.00 86.38 90 LYS A C 1
ATOM 691 O O . LYS A 1 90 ? 1.967 -16.260 -13.969 1.00 86.38 90 LYS A O 1
ATOM 696 N N . ALA A 1 91 ? 1.239 -14.136 -13.884 1.00 83.12 91 ALA A N 1
ATOM 697 C CA . ALA A 1 91 ? 2.567 -13.535 -13.812 1.00 83.12 91 ALA A CA 1
ATOM 698 C C . ALA A 1 91 ? 3.296 -13.873 -12.502 1.00 83.12 91 ALA A C 1
ATOM 700 O O . ALA A 1 91 ? 4.482 -14.199 -12.522 1.00 83.12 91 ALA A O 1
ATOM 701 N N . VAL A 1 92 ? 2.587 -13.808 -11.369 1.00 82.81 92 VAL A N 1
ATOM 702 C CA . VAL A 1 92 ? 3.197 -13.917 -10.034 1.00 82.81 92 VAL A CA 1
ATOM 703 C C . VAL A 1 92 ? 3.328 -15.371 -9.573 1.00 82.81 92 VAL A C 1
ATOM 705 O O . VAL A 1 92 ? 4.369 -15.753 -9.042 1.00 82.81 92 VAL A O 1
ATOM 708 N N . TYR A 1 93 ? 2.298 -16.195 -9.788 1.00 85.31 93 TYR A N 1
ATOM 709 C CA . TYR A 1 93 ? 2.210 -17.553 -9.227 1.00 85.31 93 TYR A CA 1
ATOM 710 C C . TYR A 1 93 ? 2.185 -18.661 -10.290 1.00 85.31 93 TYR A C 1
ATOM 712 O O . TYR A 1 93 ? 2.049 -19.837 -9.949 1.00 85.31 93 TYR A O 1
ATOM 720 N N . ASN A 1 94 ? 2.289 -18.307 -11.579 1.00 85.12 94 ASN A N 1
ATOM 721 C CA . ASN A 1 94 ? 2.095 -19.220 -12.710 1.00 85.12 94 ASN A CA 1
ATOM 722 C C . ASN A 1 94 ? 0.762 -19.993 -12.641 1.00 85.12 94 ASN A C 1
ATOM 724 O O . ASN A 1 94 ? 0.686 -21.164 -13.011 1.00 85.12 94 ASN A O 1
ATOM 728 N N . GLN A 1 95 ? -0.290 -19.333 -12.152 1.00 88.50 95 GLN A N 1
ATOM 729 C CA . GLN A 1 95 ? -1.618 -19.917 -12.001 1.00 88.50 95 GLN A CA 1
ATOM 730 C C . GLN A 1 95 ? -2.593 -19.401 -13.061 1.00 88.50 95 GLN A C 1
ATOM 732 O O . GLN A 1 95 ? -2.715 -18.198 -13.275 1.00 88.50 95 GLN A O 1
ATOM 737 N N . ASP A 1 96 ? -3.321 -20.321 -13.693 1.00 89.81 96 ASP A N 1
ATOM 738 C CA . ASP A 1 96 ? -4.374 -20.023 -14.667 1.00 89.81 96 ASP A CA 1
ATOM 739 C C . ASP A 1 96 ? -5.773 -20.143 -14.033 1.00 89.81 96 ASP A C 1
ATOM 741 O O . ASP A 1 96 ? -5.948 -20.754 -12.981 1.00 89.81 96 ASP A O 1
ATOM 745 N N . GLY A 1 97 ? -6.796 -19.585 -14.689 1.00 90.06 97 GLY A N 1
ATOM 746 C CA . GLY A 1 97 ? -8.201 -19.748 -14.281 1.00 90.06 97 GLY A CA 1
ATOM 747 C C . GLY A 1 97 ? -8.711 -18.751 -13.235 1.00 90.06 97 GLY A C 1
ATOM 748 O O . GLY A 1 97 ? -9.869 -18.843 -12.829 1.00 90.06 97 GLY A O 1
ATOM 749 N N . TYR A 1 98 ? -7.891 -17.778 -12.839 1.00 91.94 98 TYR A N 1
ATOM 750 C CA . TYR A 1 98 ? -8.303 -16.673 -11.975 1.00 91.94 98 TYR A CA 1
ATOM 751 C C . TYR A 1 98 ? -8.876 -15.522 -12.801 1.00 91.94 98 TYR A C 1
ATOM 753 O O . TYR A 1 98 ? -8.457 -15.265 -13.931 1.00 91.94 98 TYR A O 1
ATOM 761 N N . VAL A 1 99 ? -9.828 -14.807 -12.211 1.00 90.94 99 VAL A N 1
ATOM 762 C CA . VAL A 1 99 ? -10.400 -13.577 -12.762 1.00 90.94 99 VAL A CA 1
ATOM 763 C C . VAL A 1 99 ? -10.250 -12.455 -11.746 1.00 90.94 99 VAL A C 1
ATOM 765 O O . VAL A 1 99 ? -10.223 -12.705 -10.541 1.00 90.94 99 VAL A O 1
ATOM 768 N N . GLY A 1 100 ? -10.160 -11.221 -12.238 1.00 89.69 100 GLY A N 1
ATOM 769 C CA . GLY A 1 100 ? -10.132 -10.038 -11.386 1.00 89.69 100 GLY A CA 1
ATOM 770 C C . GLY A 1 100 ? -11.369 -9.958 -10.488 1.00 89.69 100 GLY A C 1
ATOM 771 O O . GLY A 1 100 ? -12.492 -10.208 -10.937 1.00 89.69 100 GLY A O 1
ATOM 772 N N . MET A 1 101 ? -11.159 -9.655 -9.204 1.00 88.00 101 MET A N 1
ATOM 773 C CA . MET A 1 101 ? -12.253 -9.554 -8.244 1.00 88.00 101 MET A CA 1
ATOM 774 C C . MET A 1 101 ? -13.028 -8.246 -8.464 1.00 88.00 101 MET A C 1
ATOM 776 O O . MET A 1 101 ? -12.423 -7.174 -8.417 1.00 88.00 101 MET A O 1
ATOM 780 N N . PRO A 1 102 ? -14.362 -8.290 -8.632 1.00 89.62 102 PRO A N 1
ATOM 781 C CA . PRO A 1 102 ? -15.154 -7.070 -8.654 1.00 89.62 102 PRO A CA 1
ATOM 782 C C . PRO A 1 102 ? -15.109 -6.375 -7.288 1.00 89.62 102 PRO A C 1
ATOM 784 O O . PRO A 1 102 ? -15.051 -7.028 -6.245 1.00 89.62 102 PRO A O 1
ATOM 787 N N . VAL A 1 103 ? -15.225 -5.045 -7.286 1.00 92.12 103 VAL A N 1
ATOM 788 C CA . VAL A 1 103 ? -15.324 -4.268 -6.041 1.00 92.12 103 VAL A CA 1
ATOM 789 C C . VAL A 1 103 ? -16.541 -4.735 -5.240 1.00 92.12 103 VAL A C 1
ATOM 791 O O . VAL A 1 103 ? -17.675 -4.700 -5.730 1.00 92.12 103 VAL A O 1
ATOM 794 N N . ILE A 1 104 ? -16.293 -5.197 -4.015 1.00 90.50 104 ILE A N 1
ATOM 795 C CA . ILE A 1 104 ? -17.316 -5.755 -3.128 1.00 90.50 104 ILE A CA 1
ATOM 796 C C . ILE A 1 104 ? -18.209 -4.626 -2.612 1.00 90.50 104 ILE A C 1
ATOM 798 O O . ILE A 1 104 ? -17.736 -3.542 -2.278 1.00 90.50 104 ILE A O 1
ATOM 802 N N . GLN A 1 105 ? -19.509 -4.891 -2.523 1.00 92.31 105 GLN A N 1
ATOM 803 C CA . GLN A 1 105 ? -20.441 -4.024 -1.812 1.00 92.31 105 GLN A CA 1
ATOM 804 C C . GLN A 1 105 ? -20.567 -4.492 -0.358 1.00 92.31 105 GLN A C 1
ATOM 806 O O . GLN A 1 105 ? -20.849 -5.662 -0.099 1.00 92.31 105 GLN A O 1
ATOM 811 N N . GLY A 1 106 ? -20.355 -3.581 0.584 1.00 87.12 106 GLY A N 1
ATOM 812 C CA . GLY A 1 106 ? -20.513 -3.816 2.009 1.00 87.12 106 GLY A CA 1
ATOM 813 C C . GLY A 1 106 ? -21.971 -3.899 2.444 1.00 87.12 106 GLY A C 1
ATOM 814 O O . GLY A 1 106 ? -22.899 -3.509 1.733 1.00 87.12 106 GLY A O 1
ATOM 815 N N . VAL A 1 107 ? -22.177 -4.394 3.665 1.00 77.75 107 VAL A N 1
ATOM 816 C CA . VAL A 1 107 ? -23.512 -4.590 4.262 1.00 77.75 107 VAL A CA 1
ATOM 817 C C . VAL A 1 107 ? -24.279 -3.284 4.488 1.00 77.75 107 VAL A C 1
ATOM 819 O O . VAL A 1 107 ? -25.504 -3.289 4.546 1.00 77.75 107 VAL A O 1
ATOM 822 N N . ASN A 1 108 ? -23.563 -2.166 4.587 1.00 77.94 108 ASN A N 1
ATOM 823 C CA . ASN A 1 108 ? -24.110 -0.814 4.682 1.00 77.94 108 ASN A CA 1
ATOM 824 C C . ASN A 1 108 ? -24.460 -0.209 3.303 1.00 77.94 108 ASN A C 1
ATOM 826 O O . ASN A 1 108 ? -24.927 0.925 3.240 1.00 77.94 108 ASN A O 1
ATOM 830 N N . GLY A 1 109 ? -24.247 -0.949 2.208 1.00 85.75 109 GLY A N 1
ATOM 831 C CA . GLY A 1 109 ? -24.479 -0.496 0.836 1.00 85.75 109 GLY A CA 1
ATOM 832 C C . GLY A 1 109 ? -23.284 0.202 0.180 1.00 85.75 109 GLY A C 1
ATOM 833 O O . GLY A 1 109 ? -23.351 0.489 -1.014 1.00 85.75 109 GLY A O 1
ATOM 834 N N . GLU A 1 110 ? -22.192 0.438 0.911 1.00 89.19 110 GLU A N 1
ATOM 835 C CA . GLU A 1 110 ? -20.986 1.072 0.377 1.00 89.19 110 GLU A CA 1
ATOM 836 C C . GLU A 1 110 ? -20.303 0.143 -0.635 1.00 89.19 110 GLU A C 1
ATOM 838 O O . GLU A 1 110 ? -20.017 -1.015 -0.339 1.00 89.19 110 GLU A O 1
ATOM 843 N N . LYS A 1 111 ? -20.014 0.641 -1.837 1.00 93.38 111 LYS A N 1
ATOM 844 C CA . LYS A 1 111 ? -19.269 -0.091 -2.866 1.00 93.38 111 LYS A CA 1
ATOM 845 C C . LYS A 1 111 ? -18.130 0.787 -3.354 1.00 93.38 111 LYS A C 1
ATOM 847 O O . LYS A 1 111 ? -18.307 1.572 -4.283 1.00 93.38 111 LYS A O 1
ATOM 852 N N . LEU A 1 112 ? -16.992 0.674 -2.680 1.00 93.25 112 LEU A N 1
ATOM 853 C CA . LEU A 1 112 ? -15.860 1.565 -2.883 1.00 93.25 112 LEU A CA 1
ATOM 854 C C . LEU A 1 112 ? -14.541 0.792 -2.793 1.00 93.25 112 LEU A C 1
ATOM 856 O O . LEU A 1 112 ? -14.328 0.039 -1.846 1.00 93.25 112 LEU A O 1
ATOM 860 N N . LEU A 1 113 ? -13.650 0.997 -3.758 1.00 93.81 113 LEU A N 1
ATOM 861 C CA . LEU A 1 113 ? -12.261 0.563 -3.719 1.00 93.81 113 LEU A CA 1
ATOM 862 C C . LEU A 1 113 ? -11.417 1.706 -3.155 1.00 93.81 113 LEU A C 1
ATOM 864 O O . LEU A 1 113 ? -11.255 2.753 -3.782 1.00 93.81 113 LEU A O 1
ATOM 868 N N . THR A 1 114 ? -10.886 1.489 -1.956 1.00 93.62 114 THR A N 1
ATOM 869 C CA . THR A 1 114 ? -10.073 2.472 -1.228 1.00 93.62 114 THR A CA 1
ATOM 870 C C . THR A 1 114 ? -8.593 2.109 -1.172 1.00 93.62 114 THR A C 1
ATOM 872 O O . THR A 1 114 ? -7.779 2.939 -0.774 1.00 93.62 114 THR A O 1
ATOM 875 N N . ASN A 1 115 ? -8.219 0.906 -1.629 1.00 91.69 115 ASN A N 1
ATOM 876 C CA . ASN A 1 115 ? -6.828 0.464 -1.743 1.00 91.69 115 ASN A CA 1
ATOM 877 C C . ASN A 1 115 ? -6.135 1.107 -2.964 1.00 91.69 115 ASN A C 1
ATOM 879 O O . ASN A 1 115 ? -5.646 0.419 -3.854 1.00 91.69 115 ASN A O 1
ATOM 883 N N . ILE A 1 116 ? -6.171 2.439 -3.028 1.00 91.81 116 ILE A N 1
ATOM 884 C CA . ILE A 1 116 ? -5.614 3.270 -4.095 1.00 91.81 116 ILE A CA 1
ATOM 885 C C . ILE A 1 116 ? -4.491 4.125 -3.502 1.00 91.81 116 ILE A C 1
ATOM 887 O O . ILE A 1 116 ? -4.662 4.788 -2.475 1.00 91.81 116 ILE A O 1
ATOM 891 N N . GLY A 1 117 ? -3.325 4.076 -4.143 1.00 89.81 117 GLY A N 1
ATOM 892 C CA . GLY A 1 117 ? -2.160 4.886 -3.798 1.00 89.81 117 GLY A CA 1
ATOM 893 C C . GLY A 1 117 ? -2.104 6.198 -4.572 1.00 89.81 117 GLY A C 1
ATOM 894 O O . GLY A 1 117 ? -2.735 6.351 -5.618 1.00 89.81 117 GLY A O 1
ATOM 895 N N . SER A 1 118 ? -1.312 7.138 -4.058 1.00 85.94 118 SER A N 1
ATOM 896 C CA . SER A 1 118 ? -0.964 8.354 -4.791 1.00 85.94 118 SER A CA 1
ATOM 897 C C . SER A 1 118 ? -0.196 7.997 -6.075 1.00 85.94 118 SER A C 1
ATOM 899 O O . SER A 1 118 ? 0.621 7.075 -6.052 1.00 85.94 118 SER A O 1
ATOM 901 N N . PRO A 1 119 ? -0.379 8.736 -7.186 1.00 82.19 119 PRO A N 1
ATOM 902 C CA . PRO A 1 119 ? 0.459 8.573 -8.375 1.00 82.19 119 PRO A CA 1
ATOM 903 C C . PRO A 1 119 ? 1.914 8.991 -8.110 1.00 82.19 119 PRO A C 1
ATOM 905 O O . PRO A 1 119 ? 2.813 8.629 -8.868 1.00 82.19 119 PRO A O 1
ATOM 908 N N . LEU A 1 120 ? 2.164 9.738 -7.029 1.00 80.56 120 LEU A N 1
ATOM 909 C CA . LEU A 1 120 ? 3.498 9.933 -6.484 1.00 80.56 120 LEU A CA 1
ATOM 910 C C . LEU A 1 120 ? 3.903 8.659 -5.733 1.00 80.56 120 LEU A C 1
ATOM 912 O O . LEU A 1 120 ? 3.505 8.467 -4.588 1.00 80.56 120 LEU A O 1
ATOM 916 N N . GLY A 1 121 ? 4.672 7.793 -6.399 1.00 76.88 121 GLY A N 1
ATOM 917 C CA . GLY A 1 121 ? 4.997 6.454 -5.900 1.00 76.88 121 GLY A CA 1
ATOM 918 C C . GLY A 1 121 ? 5.720 6.451 -4.550 1.00 76.88 121 GLY A C 1
ATOM 919 O O . GLY A 1 121 ? 5.137 6.091 -3.536 1.00 76.88 121 GLY A O 1
ATOM 920 N N . ASN A 1 122 ? 7.001 6.827 -4.528 1.00 78.44 122 ASN A N 1
ATOM 921 C CA . ASN A 1 122 ? 7.808 6.830 -3.307 1.00 78.44 122 ASN A CA 1
ATOM 922 C C . ASN A 1 122 ? 8.692 8.079 -3.232 1.00 78.44 122 ASN A C 1
ATOM 924 O O . ASN A 1 122 ? 9.247 8.524 -4.238 1.00 78.44 122 ASN A O 1
ATOM 928 N N . LEU A 1 123 ? 8.857 8.618 -2.025 1.00 78.88 123 LEU A N 1
ATOM 929 C CA . LEU A 1 123 ? 9.764 9.731 -1.744 1.00 78.88 123 LEU A CA 1
ATOM 930 C C . LEU A 1 123 ? 11.140 9.216 -1.315 1.00 78.88 123 LEU A C 1
ATOM 932 O O . LEU A 1 123 ? 11.251 8.182 -0.667 1.00 78.88 123 LEU A O 1
ATOM 936 N N . GLY A 1 124 ? 12.198 9.953 -1.656 1.00 84.81 124 GLY A N 1
ATOM 937 C CA . GLY A 1 124 ? 13.560 9.611 -1.227 1.00 84.81 124 GLY A CA 1
ATOM 938 C C . GLY A 1 124 ? 14.211 8.458 -1.998 1.00 84.81 124 GLY A C 1
ATOM 939 O O . GLY A 1 124 ? 15.177 7.876 -1.518 1.00 84.81 124 GLY A O 1
ATOM 940 N N . MET A 1 125 ? 13.726 8.137 -3.203 1.00 88.75 125 MET A N 1
ATOM 941 C CA . MET A 1 125 ? 14.296 7.073 -4.055 1.00 88.75 125 MET A CA 1
ATOM 942 C C . MET A 1 125 ? 15.668 7.426 -4.651 1.00 88.75 125 MET A C 1
ATOM 944 O O . MET A 1 125 ? 16.333 6.593 -5.259 1.00 88.75 125 MET A O 1
ATOM 948 N N . PHE A 1 126 ? 16.111 8.668 -4.458 1.00 91.00 126 PHE A N 1
ATOM 949 C CA . PHE A 1 126 ? 17.479 9.110 -4.677 1.00 91.00 126 PHE A CA 1
ATOM 950 C C . PHE A 1 126 ? 17.856 10.115 -3.588 1.00 91.00 126 PHE A C 1
ATOM 952 O O . PHE A 1 126 ? 17.093 11.040 -3.306 1.00 91.00 126 PHE A O 1
ATOM 959 N N . VAL A 1 127 ? 19.040 9.949 -2.996 1.00 91.94 127 VAL A N 1
ATOM 960 C CA . VAL A 1 127 ? 19.570 10.845 -1.964 1.00 91.94 127 VAL A CA 1
ATOM 961 C C . VAL A 1 127 ? 20.994 11.236 -2.330 1.00 91.94 127 VAL A C 1
ATOM 963 O O . VAL A 1 127 ? 21.849 10.386 -2.582 1.00 91.94 127 VAL A O 1
ATOM 966 N N . LEU A 1 128 ? 21.253 12.541 -2.333 1.00 93.94 128 LEU A N 1
ATOM 967 C CA . LEU A 1 128 ? 22.580 13.097 -2.538 1.00 93.94 128 LEU A CA 1
ATOM 968 C C . LEU A 1 128 ? 23.221 13.385 -1.178 1.00 93.94 128 LEU A C 1
ATOM 970 O O . LEU A 1 128 ? 22.657 14.110 -0.362 1.00 93.94 128 LEU A O 1
ATOM 974 N N . THR A 1 129 ? 24.401 12.821 -0.935 1.00 94.94 129 THR A N 1
ATOM 975 C CA . THR A 1 129 ? 25.151 13.090 0.300 1.00 94.94 129 THR A CA 1
ATOM 976 C C . THR A 1 129 ? 25.961 14.379 0.183 1.00 94.94 129 THR A C 1
ATOM 978 O O . THR A 1 129 ? 26.361 14.782 -0.911 1.00 94.94 129 THR A O 1
ATOM 981 N N . ASP A 1 130 ? 26.291 14.975 1.326 1.00 95.31 130 ASP A N 1
ATOM 982 C CA . ASP A 1 130 ? 27.219 16.107 1.457 1.00 95.31 130 ASP A CA 1
ATOM 983 C C . ASP A 1 130 ? 28.641 15.808 0.936 1.00 95.31 130 ASP A C 1
ATOM 985 O O . ASP A 1 130 ? 29.429 16.714 0.675 1.00 95.31 130 ASP A O 1
ATOM 989 N N . LYS A 1 131 ? 28.968 14.526 0.742 1.00 97.19 131 LYS A N 1
ATOM 990 C CA . LYS A 1 131 ? 30.254 14.036 0.224 1.00 97.19 131 LYS A CA 1
ATOM 991 C C . LYS A 1 131 ? 30.288 13.873 -1.297 1.00 97.19 131 LYS A C 1
ATOM 993 O O . LYS A 1 131 ? 31.317 13.453 -1.837 1.00 97.19 131 LYS A O 1
ATOM 998 N N . ALA A 1 132 ? 29.189 14.140 -2.003 1.00 96.50 132 ALA A N 1
ATOM 999 C CA . ALA A 1 132 ? 29.142 13.992 -3.452 1.00 96.50 132 ALA A CA 1
ATOM 1000 C C . ALA A 1 132 ? 30.131 14.952 -4.131 1.00 96.50 132 ALA A C 1
ATOM 1002 O O . ALA A 1 132 ? 29.995 16.167 -4.052 1.00 96.50 132 ALA A O 1
ATOM 1003 N N . LYS A 1 133 ? 31.129 14.401 -4.834 1.00 96.88 133 LYS A N 1
ATOM 1004 C CA . LYS A 1 133 ? 32.178 15.206 -5.487 1.00 96.88 133 LYS A CA 1
ATOM 1005 C C . LYS A 1 133 ? 31.682 16.000 -6.699 1.00 96.88 133 LYS A C 1
ATOM 1007 O O . LYS A 1 133 ? 32.291 17.003 -7.036 1.00 96.88 133 LYS A O 1
ATOM 1012 N N . ASN A 1 134 ? 30.628 15.521 -7.365 1.00 97.00 134 ASN A N 1
ATOM 1013 C CA . ASN A 1 134 ? 30.054 16.127 -8.572 1.00 97.00 134 ASN A CA 1
ATOM 1014 C C . ASN A 1 134 ? 28.518 16.141 -8.475 1.00 97.00 134 ASN A C 1
ATOM 1016 O O . ASN A 1 134 ? 27.850 15.378 -9.185 1.00 97.00 134 ASN A O 1
ATOM 1020 N N . PRO A 1 135 ? 27.946 16.938 -7.562 1.00 96.81 135 PRO A N 1
ATOM 1021 C CA . PRO A 1 135 ? 26.514 16.917 -7.293 1.00 96.81 135 PRO A CA 1
ATOM 1022 C C . PRO A 1 135 ? 25.684 17.297 -8.528 1.00 96.81 135 PRO A C 1
ATOM 1024 O O . PRO A 1 135 ? 24.679 16.653 -8.814 1.00 96.81 135 PRO A O 1
ATOM 1027 N N . GLU A 1 136 ? 26.139 18.246 -9.347 1.00 96.81 136 GLU A N 1
ATOM 1028 C CA . GLU A 1 136 ? 25.424 18.678 -10.553 1.00 96.81 136 GLU A CA 1
ATOM 1029 C C . GLU A 1 136 ? 25.375 17.579 -11.619 1.00 96.81 136 GLU A C 1
ATOM 1031 O O . GLU A 1 136 ? 24.390 17.452 -12.345 1.00 96.81 136 GLU A O 1
ATOM 1036 N N . ALA A 1 137 ? 26.438 16.776 -11.731 1.00 96.88 137 ALA A N 1
ATOM 1037 C CA . ALA A 1 137 ? 26.462 15.641 -12.649 1.00 96.88 137 ALA A CA 1
ATOM 1038 C C . ALA A 1 137 ? 25.519 14.525 -12.180 1.00 96.88 137 ALA A C 1
ATOM 1040 O O . ALA A 1 137 ? 24.809 13.954 -13.004 1.00 96.88 137 ALA A O 1
ATOM 1041 N N . ALA A 1 138 ? 25.473 14.260 -10.871 1.00 96.12 138 ALA A N 1
ATOM 1042 C CA . ALA A 1 138 ? 24.549 13.290 -10.293 1.00 96.12 138 ALA A CA 1
ATOM 1043 C C . ALA A 1 138 ? 23.085 13.695 -10.532 1.00 96.12 138 ALA A C 1
ATOM 1045 O O . ALA A 1 138 ? 22.282 12.863 -10.942 1.00 96.12 138 ALA A O 1
ATOM 1046 N N . ILE A 1 139 ? 22.754 14.981 -10.371 1.00 95.56 139 ILE A N 1
ATOM 1047 C CA . ILE A 1 139 ? 21.402 15.484 -10.647 1.00 95.56 139 ILE A CA 1
ATOM 1048 C C . ILE A 1 139 ? 21.046 15.373 -12.134 1.00 95.56 139 ILE A C 1
ATOM 1050 O O . ILE A 1 139 ? 19.972 14.870 -12.444 1.00 95.56 139 ILE A O 1
ATOM 1054 N N . ARG A 1 140 ? 21.941 15.749 -13.063 1.00 95.69 140 ARG A N 1
ATOM 1055 C CA . ARG A 1 140 ? 21.694 15.554 -14.509 1.00 95.69 140 ARG A CA 1
ATOM 1056 C C . ARG A 1 140 ? 21.473 14.084 -14.876 1.00 95.69 140 ARG A C 1
ATOM 1058 O O . ARG A 1 140 ? 20.679 13.789 -15.761 1.00 95.69 140 ARG A O 1
ATOM 1065 N N . TRP A 1 141 ? 22.178 13.169 -14.211 1.00 93.50 141 TRP A N 1
ATOM 1066 C CA . TRP A 1 141 ? 22.008 11.734 -14.428 1.00 93.50 141 TRP A CA 1
ATOM 1067 C C . TRP A 1 141 ? 20.652 11.222 -13.929 1.00 93.50 141 TRP A C 1
ATOM 1069 O O . TRP A 1 141 ? 20.024 10.426 -14.615 1.00 93.50 141 TRP A O 1
ATOM 1079 N N . ILE A 1 142 ? 20.164 11.704 -12.784 1.00 94.25 142 ILE A N 1
ATOM 1080 C CA . ILE A 1 142 ? 18.835 11.324 -12.284 1.00 94.25 142 ILE A CA 1
ATOM 1081 C C . ILE A 1 142 ? 17.714 11.951 -13.111 1.00 94.25 142 ILE A C 1
ATOM 1083 O O . ILE A 1 142 ? 16.757 11.258 -13.443 1.00 94.25 142 ILE A O 1
ATOM 1087 N N . ASP A 1 143 ? 17.845 13.220 -13.501 1.00 94.94 143 ASP A N 1
ATOM 1088 C CA . ASP A 1 143 ? 16.874 13.911 -14.361 1.00 94.94 143 ASP A CA 1
ATOM 1089 C C . ASP A 1 143 ? 16.646 13.165 -15.689 1.00 94.94 143 ASP A C 1
ATOM 1091 O O . ASP A 1 143 ? 15.518 13.054 -16.170 1.00 94.94 143 ASP A O 1
ATOM 1095 N N . HIS A 1 144 ? 17.692 12.527 -16.229 1.00 94.44 144 HIS A N 1
ATOM 1096 C CA . HIS A 1 144 ? 17.588 11.684 -17.419 1.00 94.44 144 HIS A CA 1
ATOM 1097 C C . HIS A 1 144 ? 16.517 10.583 -17.287 1.00 94.44 144 HIS A C 1
ATOM 1099 O O . HIS A 1 144 ? 15.764 10.361 -18.239 1.00 94.44 144 HIS A O 1
ATOM 1105 N N . PHE A 1 145 ? 16.377 9.939 -16.119 1.00 92.94 145 PHE A N 1
ATOM 1106 C CA . PHE A 1 145 ? 15.371 8.889 -15.880 1.00 92.94 145 PHE A CA 1
ATOM 1107 C C . PHE A 1 145 ? 13.922 9.403 -15.826 1.00 92.94 145 PHE A C 1
ATOM 1109 O O . PHE A 1 145 ? 12.983 8.605 -15.865 1.00 92.94 145 PHE A O 1
ATOM 1116 N N . TYR A 1 146 ? 13.721 10.723 -15.803 1.00 93.50 146 TYR A N 1
ATOM 1117 C CA . TYR A 1 146 ? 12.407 11.357 -15.942 1.00 93.50 146 TYR A CA 1
ATOM 1118 C C . TYR A 1 146 ? 12.069 11.716 -17.406 1.00 93.50 146 TYR A C 1
ATOM 1120 O O . TYR A 1 146 ? 10.915 12.001 -17.742 1.00 93.50 146 TYR A O 1
ATOM 1128 N N . GLY A 1 147 ? 13.043 11.626 -18.318 1.00 94.88 147 GLY A N 1
ATOM 1129 C CA . GLY A 1 147 ? 12.849 11.743 -19.764 1.00 94.88 147 GLY A CA 1
ATOM 1130 C C . GLY A 1 147 ? 12.338 10.454 -20.422 1.00 94.88 147 GLY A C 1
ATOM 1131 O O . GLY A 1 147 ? 12.268 9.394 -19.806 1.00 94.88 147 GLY A O 1
ATOM 1132 N N . ASP A 1 148 ? 11.953 10.525 -21.700 1.00 95.00 148 ASP A N 1
ATOM 1133 C CA . ASP A 1 148 ? 11.566 9.328 -22.474 1.00 95.00 148 ASP A CA 1
ATOM 1134 C C . ASP A 1 148 ? 12.744 8.373 -22.690 1.00 95.00 148 ASP A C 1
ATOM 1136 O O . ASP A 1 148 ? 12.588 7.159 -22.582 1.00 95.00 148 ASP A O 1
ATOM 1140 N N . GLU A 1 149 ? 13.924 8.920 -22.983 1.00 94.19 149 GLU A N 1
ATOM 1141 C CA . GLU A 1 149 ? 15.132 8.131 -23.221 1.00 94.19 149 GLU A CA 1
ATOM 1142 C C . GLU A 1 149 ? 15.552 7.356 -21.968 1.00 94.19 149 GLU A C 1
ATOM 1144 O O . GLU A 1 149 ? 15.733 6.140 -22.041 1.00 94.19 149 GLU A O 1
ATOM 1149 N N . GLY A 1 150 ? 15.629 8.031 -20.817 1.00 94.62 150 GLY A N 1
ATOM 1150 C CA . GLY A 1 150 ? 16.024 7.392 -19.568 1.00 94.62 150 GLY A CA 1
ATOM 1151 C C . GLY A 1 150 ? 14.965 6.449 -19.018 1.00 94.62 150 GLY A C 1
ATOM 1152 O O . GLY A 1 150 ? 15.323 5.365 -18.571 1.00 94.62 150 GLY A O 1
ATOM 1153 N N . ALA A 1 151 ? 13.670 6.775 -19.124 1.00 95.19 151 ALA A N 1
ATOM 1154 C CA . ALA A 1 151 ? 12.616 5.824 -18.769 1.00 95.19 151 ALA A CA 1
ATOM 1155 C C . ALA A 1 151 ? 12.704 4.557 -19.638 1.00 95.19 151 ALA A C 1
ATOM 1157 O O . ALA A 1 151 ? 12.674 3.442 -19.121 1.00 95.19 151 ALA A O 1
ATOM 1158 N N . LYS A 1 152 ? 12.900 4.698 -20.957 1.00 95.94 152 LYS A N 1
ATOM 1159 C CA . LYS A 1 152 ? 13.119 3.545 -21.840 1.00 95.94 152 LYS A CA 1
ATOM 1160 C C . LYS A 1 152 ? 14.352 2.746 -21.422 1.00 95.94 152 LYS A C 1
ATOM 1162 O O . LYS A 1 152 ? 14.263 1.529 -21.330 1.00 95.94 152 LYS A O 1
ATOM 1167 N N . MET A 1 153 ? 15.482 3.399 -21.162 1.00 94.12 153 MET A N 1
ATOM 1168 C CA . MET A 1 153 ? 16.699 2.717 -20.713 1.00 94.12 153 MET A CA 1
ATOM 1169 C C . MET A 1 153 ? 16.461 1.949 -19.407 1.00 94.12 153 MET A C 1
ATOM 1171 O O . MET A 1 153 ? 16.831 0.784 -19.308 1.00 94.12 153 MET A O 1
ATOM 1175 N N . PHE A 1 154 ? 15.812 2.583 -18.431 1.00 94.50 154 PHE A N 1
ATOM 1176 C CA . PHE A 1 154 ? 15.586 2.020 -17.106 1.00 94.50 154 PHE A CA 1
ATOM 1177 C C . PHE A 1 154 ? 14.648 0.804 -17.133 1.00 94.50 154 PHE A C 1
ATOM 1179 O O . PHE A 1 154 ? 14.929 -0.208 -16.492 1.00 94.50 154 PHE A O 1
ATOM 1186 N N . PHE A 1 155 ? 13.559 0.877 -17.907 1.00 95.19 155 PHE A N 1
ATOM 1187 C CA . PHE A 1 155 ? 12.548 -0.185 -17.951 1.00 95.19 155 PHE A CA 1
ATOM 1188 C C . PHE A 1 155 ? 12.767 -1.215 -19.056 1.00 95.19 155 PHE A C 1
ATOM 1190 O O . PHE A 1 155 ? 12.478 -2.391 -18.855 1.00 95.19 155 PHE A O 1
ATOM 1197 N N . MET A 1 156 ? 13.275 -0.817 -20.222 1.00 96.44 156 MET A N 1
ATOM 1198 C CA . MET A 1 156 ? 13.451 -1.729 -21.355 1.00 96.44 156 MET A CA 1
ATOM 1199 C C . MET A 1 156 ? 14.877 -2.258 -21.468 1.00 96.44 156 MET A C 1
ATOM 1201 O O . MET A 1 156 ? 15.045 -3.384 -21.929 1.00 96.44 156 MET A O 1
ATOM 1205 N N . GLY A 1 157 ? 15.892 -1.498 -21.047 1.00 95.81 157 GLY A N 1
ATOM 1206 C CA . GLY A 1 157 ? 17.299 -1.886 -21.143 1.00 95.81 157 GLY A CA 1
ATOM 1207 C C . GLY A 1 157 ? 17.915 -1.621 -22.516 1.00 95.81 157 GLY A C 1
ATOM 1208 O O . GLY A 1 157 ? 17.915 -0.491 -23.006 1.00 95.81 157 GLY A O 1
ATOM 1209 N N . PHE A 1 158 ? 18.455 -2.670 -23.136 1.00 95.81 158 PHE A N 1
ATOM 1210 C CA . PHE A 1 158 ? 19.267 -2.608 -24.349 1.00 95.81 158 PHE A CA 1
ATOM 1211 C C . PHE A 1 158 ? 18.589 -3.349 -25.511 1.00 95.81 158 PHE A C 1
ATOM 1213 O O . PHE A 1 158 ? 18.205 -4.516 -25.391 1.00 95.81 158 PHE A O 1
ATOM 1220 N N . GLU A 1 159 ? 18.453 -2.673 -26.651 1.00 97.12 159 GLU A N 1
ATOM 1221 C CA . GLU A 1 159 ? 17.817 -3.245 -27.840 1.00 97.12 159 GLU A CA 1
ATOM 1222 C C . GLU A 1 159 ? 18.638 -4.426 -28.379 1.00 97.12 159 GLU A C 1
ATOM 1224 O O . G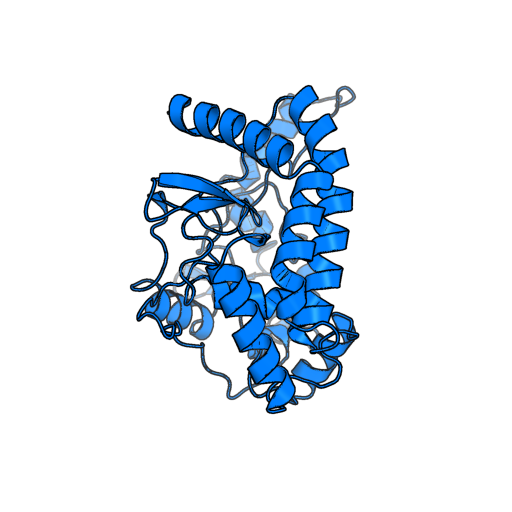LU A 1 159 ? 19.867 -4.368 -28.428 1.00 97.12 159 GLU A O 1
ATOM 1229 N N . GLY A 1 160 ? 17.968 -5.521 -28.736 1.00 96.56 160 GLY A N 1
ATOM 1230 C CA . GLY A 1 160 ? 18.599 -6.770 -29.169 1.00 96.56 160 GLY A CA 1
ATOM 1231 C C . GLY A 1 160 ? 19.185 -7.625 -28.038 1.00 96.56 160 GLY A C 1
ATOM 1232 O O . GLY A 1 160 ? 19.610 -8.747 -28.302 1.00 96.56 160 GLY A O 1
ATOM 1233 N N . VAL A 1 161 ? 19.169 -7.145 -26.787 1.00 96.25 161 VAL A N 1
ATOM 1234 C CA . VAL A 1 161 ? 19.604 -7.913 -25.602 1.00 96.25 161 VAL A CA 1
ATOM 1235 C C . VAL A 1 161 ? 18.437 -8.181 -24.660 1.00 96.25 161 VAL A C 1
ATOM 1237 O O . VAL A 1 161 ? 18.202 -9.323 -24.281 1.00 96.25 161 VAL A O 1
ATOM 1240 N N . THR A 1 162 ? 17.696 -7.140 -24.289 1.00 96.88 162 THR A N 1
ATOM 1241 C CA . THR A 1 162 ? 16.546 -7.250 -23.383 1.00 96.88 162 THR A CA 1
ATOM 1242 C C . THR A 1 162 ? 15.234 -7.000 -24.110 1.00 96.88 162 THR A C 1
ATOM 1244 O O . THR A 1 162 ? 14.244 -7.659 -23.800 1.00 96.88 162 THR A O 1
ATOM 1247 N N . TYR A 1 163 ? 15.212 -6.109 -25.108 1.00 97.62 163 TYR A N 1
ATOM 1248 C CA . TYR A 1 163 ? 13.997 -5.756 -25.845 1.00 97.62 163 TYR A CA 1
ATOM 1249 C C . TYR A 1 163 ? 14.188 -5.641 -27.359 1.00 97.62 163 TYR A C 1
ATOM 1251 O O . TYR A 1 163 ? 15.307 -5.526 -27.852 1.00 97.62 163 TYR A O 1
ATOM 1259 N N . GLN A 1 164 ? 13.072 -5.626 -28.084 1.00 97.12 164 GLN A N 1
ATOM 1260 C CA . GLN A 1 164 ? 12.963 -5.266 -29.498 1.00 97.12 164 GLN A CA 1
ATOM 1261 C C . GLN A 1 164 ? 11.760 -4.341 -29.723 1.00 97.12 164 GLN A C 1
ATOM 1263 O O . GLN A 1 164 ? 10.887 -4.216 -28.858 1.00 97.12 164 GLN A O 1
ATOM 1268 N N . VAL A 1 165 ? 11.715 -3.694 -30.886 1.00 96.62 165 VAL A N 1
ATOM 1269 C CA . VAL A 1 165 ? 10.543 -2.951 -31.363 1.00 96.62 165 VAL A CA 1
ATOM 1270 C C . VAL A 1 165 ? 9.807 -3.821 -32.375 1.00 96.62 165 VAL A C 1
ATOM 1272 O O . VAL A 1 165 ? 10.417 -4.309 -33.324 1.00 96.62 165 VAL A O 1
ATOM 1275 N N . ASN A 1 166 ? 8.512 -4.037 -32.167 1.00 93.50 166 ASN A N 1
ATOM 1276 C CA . ASN A 1 166 ? 7.697 -4.821 -33.090 1.00 93.50 166 ASN A CA 1
ATOM 1277 C C . ASN A 1 166 ? 7.238 -3.987 -34.303 1.00 93.50 166 ASN A C 1
ATOM 1279 O O . ASN A 1 166 ? 7.413 -2.769 -34.352 1.00 93.50 166 ASN A O 1
ATOM 1283 N N . ASP A 1 167 ? 6.566 -4.632 -35.258 1.00 94.25 167 ASP A N 1
ATOM 1284 C CA . ASP A 1 167 ? 6.082 -3.994 -36.494 1.00 94.25 167 ASP A CA 1
ATOM 1285 C C . ASP A 1 167 ? 5.096 -2.831 -36.267 1.00 94.25 167 ASP A C 1
ATOM 1287 O O . ASP A 1 167 ? 4.874 -2.014 -37.159 1.00 94.25 167 ASP A O 1
ATOM 1291 N N . LYS A 1 168 ? 4.485 -2.745 -35.078 1.00 93.50 168 LYS A N 1
ATOM 1292 C CA . LYS A 1 168 ? 3.565 -1.664 -34.690 1.00 93.50 168 LYS A CA 1
ATOM 1293 C C . LYS A 1 168 ? 4.283 -0.475 -34.047 1.00 93.50 168 LYS A C 1
ATOM 1295 O O . LYS A 1 168 ? 3.641 0.531 -33.758 1.00 93.50 168 LYS A O 1
ATOM 1300 N N . GLY A 1 169 ? 5.595 -0.571 -33.834 1.00 92.81 169 GLY A N 1
ATOM 1301 C CA . GLY A 1 169 ? 6.379 0.433 -33.121 1.00 92.81 169 GLY A CA 1
ATOM 1302 C C . GLY A 1 169 ? 6.317 0.302 -31.595 1.00 92.81 169 GLY A C 1
ATOM 1303 O O . GLY A 1 169 ? 6.785 1.205 -30.898 1.00 92.81 169 GLY A O 1
ATOM 1304 N N . ASP A 1 170 ? 5.762 -0.794 -31.068 1.00 93.31 170 ASP A N 1
ATOM 1305 C CA . ASP A 1 170 ? 5.711 -1.048 -29.629 1.00 93.31 170 ASP A CA 1
ATOM 1306 C C . ASP A 1 170 ? 6.967 -1.781 -29.156 1.00 93.31 170 ASP A C 1
ATOM 1308 O O . ASP A 1 170 ? 7.485 -2.680 -29.820 1.00 93.31 170 ASP A O 1
ATOM 1312 N N . TYR A 1 171 ? 7.423 -1.431 -27.958 1.00 94.94 171 TYR A N 1
ATOM 1313 C CA . TYR A 1 171 ? 8.531 -2.111 -27.298 1.00 94.94 171 TYR A CA 1
ATOM 1314 C C . TYR A 1 171 ? 8.058 -3.416 -26.662 1.00 94.94 171 TYR A C 1
ATOM 1316 O O . TYR A 1 171 ? 7.024 -3.443 -25.988 1.00 94.94 171 TYR A O 1
ATOM 1324 N N . GLU A 1 172 ? 8.836 -4.481 -26.806 1.00 94.62 172 GLU A N 1
ATOM 1325 C CA . GLU A 1 172 ? 8.594 -5.757 -26.140 1.00 94.62 172 GLU A CA 1
ATOM 1326 C C . GLU A 1 172 ? 9.899 -6.394 -25.678 1.00 94.62 172 GLU A C 1
ATOM 1328 O O . GLU A 1 172 ? 10.925 -6.278 -26.346 1.00 94.62 172 GLU A O 1
ATOM 1333 N N . TYR A 1 173 ? 9.866 -7.092 -24.545 1.00 95.38 173 TYR A N 1
ATOM 1334 C CA . TYR A 1 173 ? 11.003 -7.916 -24.161 1.00 95.38 173 TYR A CA 1
ATOM 1335 C C . TYR A 1 173 ? 11.197 -9.072 -25.141 1.00 95.38 173 TYR A C 1
ATOM 1337 O O . TYR A 1 173 ? 10.231 -9.596 -25.709 1.00 95.38 173 TYR A O 1
ATOM 1345 N N . LEU A 1 174 ? 12.454 -9.478 -25.317 1.00 96.19 174 LEU A N 1
ATOM 1346 C CA . LEU A 1 174 ? 12.806 -10.623 -26.148 1.00 96.19 174 LEU A CA 1
ATOM 1347 C C . LEU A 1 174 ? 12.226 -11.924 -25.583 1.00 96.19 174 LEU A C 1
ATOM 1349 O O . LEU A 1 174 ? 11.958 -12.052 -24.388 1.00 96.19 174 LEU A O 1
ATOM 1353 N N . ASP A 1 175 ? 12.092 -12.928 -26.448 1.00 93.31 175 ASP A N 1
ATOM 1354 C CA . ASP A 1 175 ? 11.593 -14.253 -26.071 1.00 93.31 175 ASP A CA 1
ATOM 1355 C C . ASP A 1 175 ? 12.436 -14.914 -24.966 1.00 93.31 175 ASP A C 1
ATOM 1357 O O . ASP A 1 175 ? 11.886 -15.512 -24.053 1.00 93.31 175 ASP A O 1
ATOM 1361 N N . ALA A 1 176 ? 13.757 -14.701 -24.962 1.00 92.19 176 ALA A N 1
ATOM 13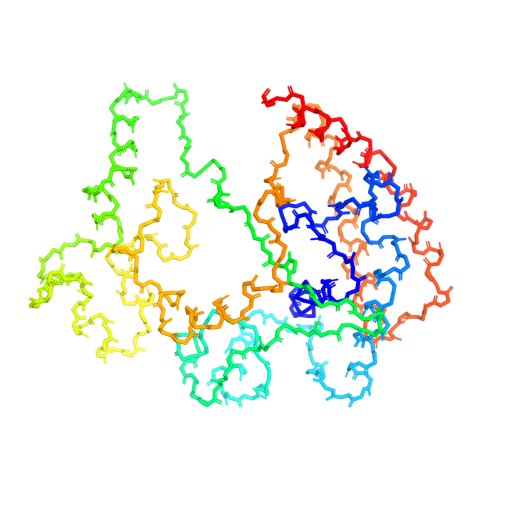62 C CA . ALA A 1 176 ? 14.651 -15.202 -23.912 1.00 92.19 176 ALA A CA 1
ATOM 1363 C C . ALA A 1 176 ? 14.345 -14.648 -22.501 1.00 92.19 176 ALA A C 1
ATOM 1365 O O . ALA A 1 176 ? 14.736 -15.262 -21.507 1.00 92.19 176 ALA A O 1
ATOM 1366 N N . ILE A 1 177 ? 13.655 -13.504 -22.416 1.00 92.69 177 ILE A N 1
ATOM 1367 C CA . ILE A 1 177 ? 13.161 -12.922 -21.163 1.00 92.69 177 ILE A CA 1
ATOM 1368 C C . ILE A 1 177 ? 11.742 -13.418 -20.870 1.00 92.69 177 ILE A C 1
ATOM 1370 O O . ILE A 1 177 ? 11.475 -13.886 -19.769 1.00 92.69 177 ILE A O 1
ATOM 1374 N N . LYS A 1 178 ? 10.834 -13.337 -21.855 1.00 88.38 178 LYS A N 1
ATOM 1375 C CA . LYS A 1 178 ? 9.413 -13.698 -21.680 1.00 88.38 178 LYS A CA 1
ATOM 1376 C C . LYS A 1 178 ? 9.206 -15.195 -21.420 1.00 88.38 178 LYS A C 1
ATOM 1378 O O . LYS A 1 178 ? 8.368 -15.566 -20.610 1.00 88.38 178 LYS A O 1
ATOM 1383 N N . ASN A 1 179 ? 9.970 -16.029 -22.118 1.00 86.94 179 ASN A N 1
ATOM 1384 C CA . ASN A 1 179 ? 9.927 -17.488 -22.101 1.00 86.94 179 ASN A CA 1
ATOM 1385 C C . ASN A 1 179 ? 11.314 -18.024 -21.719 1.00 86.94 179 ASN A C 1
ATOM 1387 O O . ASN A 1 179 ? 11.957 -18.765 -22.469 1.00 86.94 179 ASN A O 1
ATOM 1391 N N . ASN A 1 180 ? 11.817 -17.579 -20.565 1.00 90.56 180 ASN A N 1
ATOM 1392 C CA . ASN A 1 180 ? 13.156 -17.919 -20.111 1.00 90.56 180 ASN A CA 1
ATOM 1393 C C . ASN A 1 180 ? 13.337 -19.444 -19.972 1.00 90.56 180 ASN A C 1
ATOM 1395 O O . ASN A 1 180 ? 12.562 -20.127 -19.302 1.00 90.56 180 ASN A O 1
ATOM 1399 N N . LYS A 1 181 ? 14.383 -19.983 -20.610 1.00 90.38 181 LYS A N 1
ATOM 1400 C CA . LYS A 1 181 ? 14.621 -21.435 -20.709 1.00 90.38 181 LYS A CA 1
ATOM 1401 C C . LYS A 1 181 ? 14.974 -22.094 -19.376 1.00 90.38 181 LYS A C 1
ATOM 1403 O O . LYS A 1 181 ? 14.782 -23.300 -19.246 1.00 90.38 181 LYS A O 1
ATOM 1408 N N . ASP A 1 182 ? 15.446 -21.313 -18.408 1.00 89.38 182 ASP A N 1
ATOM 1409 C CA . ASP A 1 182 ? 15.802 -21.789 -17.071 1.00 89.38 182 ASP A CA 1
ATOM 1410 C C . ASP A 1 182 ? 14.593 -21.769 -16.115 1.00 89.38 182 ASP A C 1
ATOM 1412 O O . ASP A 1 182 ? 14.729 -22.057 -14.927 1.00 89.38 182 ASP A O 1
ATOM 1416 N N . GLY A 1 183 ? 13.396 -21.451 -16.628 1.00 84.25 183 GLY A N 1
ATOM 1417 C CA . GLY A 1 183 ? 12.145 -21.461 -15.869 1.00 84.25 183 GLY A CA 1
ATOM 1418 C C . GLY A 1 183 ? 11.943 -20.239 -14.976 1.00 84.25 183 GLY A C 1
ATOM 1419 O O . GLY A 1 183 ? 11.066 -20.259 -14.113 1.00 84.25 183 GLY A O 1
ATOM 1420 N N . LEU A 1 184 ? 12.740 -19.185 -15.166 1.00 85.50 184 LEU A N 1
ATOM 1421 C CA . LEU A 1 184 ? 12.569 -17.922 -14.455 1.00 85.50 184 LEU A CA 1
ATOM 1422 C C . LEU A 1 184 ? 11.272 -17.232 -14.883 1.00 85.50 184 LEU A C 1
ATOM 1424 O O . LEU A 1 184 ? 10.935 -17.210 -16.069 1.00 85.50 184 LEU A O 1
ATOM 1428 N N . ASN A 1 185 ? 10.571 -16.628 -13.923 1.00 82.75 185 ASN A N 1
ATOM 1429 C CA . ASN A 1 185 ? 9.478 -15.716 -14.249 1.00 82.75 185 ASN A CA 1
ATOM 1430 C C . ASN A 1 185 ? 10.024 -14.409 -14.859 1.00 82.75 185 ASN A C 1
ATOM 1432 O O . ASN A 1 185 ? 11.236 -14.173 -14.888 1.00 82.75 185 ASN A O 1
ATOM 1436 N N . LEU A 1 186 ? 9.122 -13.556 -15.353 1.00 85.81 186 LEU A N 1
ATOM 1437 C CA . LEU A 1 186 ? 9.499 -12.324 -16.044 1.00 85.81 186 LEU A CA 1
ATOM 1438 C C . LEU A 1 186 ? 10.436 -11.442 -15.205 1.00 85.81 186 LEU A C 1
ATOM 1440 O O . LEU A 1 186 ? 11.480 -11.016 -15.701 1.00 85.81 186 LEU A O 1
ATOM 1444 N N . ASP A 1 187 ? 10.071 -11.204 -13.945 1.00 86.31 187 ASP A N 1
ATOM 1445 C CA . ASP A 1 187 ? 10.820 -10.346 -13.026 1.00 86.31 187 ASP A CA 1
ATOM 1446 C C . ASP A 1 187 ? 12.211 -10.921 -12.753 1.00 86.31 187 ASP A C 1
ATOM 1448 O O . ASP A 1 187 ? 13.211 -10.221 -12.879 1.00 86.31 187 ASP A O 1
ATOM 1452 N N . GLN A 1 188 ? 12.305 -12.222 -12.477 1.00 87.12 188 GLN A N 1
ATOM 1453 C CA . GLN A 1 188 ? 13.575 -12.914 -12.259 1.00 87.12 188 GLN A CA 1
ATOM 1454 C C . GLN A 1 188 ? 14.489 -12.857 -13.489 1.00 87.12 188 GLN A C 1
ATOM 1456 O O . GLN A 1 188 ? 15.697 -12.656 -13.350 1.00 87.12 188 GLN A O 1
ATOM 1461 N N . ALA A 1 189 ? 13.931 -13.035 -14.690 1.00 91.75 189 ALA A N 1
ATOM 1462 C CA . ALA A 1 189 ? 14.695 -13.003 -15.931 1.00 91.75 189 ALA A CA 1
ATOM 1463 C C . ALA A 1 189 ? 15.210 -11.589 -16.238 1.00 91.75 189 ALA A C 1
ATOM 1465 O O . ALA A 1 189 ? 16.390 -11.415 -16.550 1.00 91.75 189 ALA A O 1
ATOM 1466 N N . ILE A 1 190 ? 14.358 -10.563 -16.118 1.00 93.06 190 ILE A N 1
ATOM 1467 C CA . ILE A 1 190 ? 14.763 -9.182 -16.408 1.00 93.06 190 ILE A CA 1
ATOM 1468 C C . ILE A 1 190 ? 15.662 -8.593 -15.312 1.00 93.06 190 ILE A C 1
ATOM 1470 O O . ILE A 1 190 ? 16.533 -7.782 -15.628 1.00 93.06 190 ILE A O 1
ATOM 1474 N N . SER A 1 191 ? 15.544 -9.053 -14.058 1.00 92.94 191 SER A N 1
ATOM 1475 C CA . SER A 1 191 ? 16.433 -8.677 -12.947 1.00 92.94 191 SER A CA 1
ATOM 1476 C C . SER A 1 191 ? 17.902 -9.052 -13.165 1.00 92.94 191 SER A C 1
ATOM 1478 O O . SER A 1 191 ? 18.773 -8.509 -12.490 1.00 92.94 191 SER A O 1
ATOM 1480 N N . GLN A 1 192 ? 18.214 -9.936 -14.121 1.00 93.00 192 GLN A N 1
ATOM 1481 C CA . GLN A 1 192 ? 19.602 -10.196 -14.524 1.00 93.00 192 GLN A CA 1
ATOM 1482 C C . GLN A 1 192 ? 20.235 -9.017 -15.281 1.00 93.00 192 GLN A C 1
ATOM 1484 O O . GLN A 1 192 ? 21.458 -8.938 -15.390 1.00 93.00 192 GLN A O 1
ATOM 1489 N N . TYR A 1 193 ? 19.409 -8.108 -15.804 1.00 95.06 193 TYR A N 1
ATOM 1490 C CA . TYR A 1 193 ? 19.831 -6.985 -16.639 1.00 95.06 193 TYR A CA 1
ATOM 1491 C C . TYR A 1 193 ? 19.458 -5.627 -16.043 1.00 95.06 193 TYR A C 1
ATOM 1493 O O . TYR A 1 193 ? 20.212 -4.670 -16.211 1.00 95.06 193 TYR A O 1
ATOM 1501 N N . LEU A 1 194 ? 18.299 -5.528 -15.386 1.00 94.50 194 LEU A N 1
ATOM 1502 C CA . LEU A 1 194 ? 17.695 -4.271 -14.943 1.00 94.50 194 LEU A CA 1
ATOM 1503 C C . LEU A 1 194 ? 17.333 -4.312 -13.458 1.00 94.50 194 LEU A C 1
ATOM 1505 O O . LEU A 1 194 ? 17.068 -5.364 -12.890 1.00 94.50 194 LEU A O 1
ATOM 1509 N N . THR A 1 195 ? 17.270 -3.138 -12.835 1.00 90.69 195 THR A N 1
ATOM 1510 C CA . THR A 1 195 ? 17.034 -2.991 -11.389 1.00 90.69 195 THR A CA 1
ATOM 1511 C C . THR A 1 195 ? 15.638 -2.476 -11.050 1.00 90.69 195 THR A C 1
ATOM 1513 O O . THR A 1 195 ? 15.387 -2.123 -9.904 1.00 90.69 195 THR A O 1
ATOM 1516 N N . TRP A 1 196 ? 14.746 -2.355 -12.036 1.00 90.38 196 TRP A N 1
ATOM 1517 C CA . TRP A 1 196 ? 13.389 -1.861 -11.807 1.00 90.38 196 TRP A CA 1
ATOM 1518 C C . TRP A 1 196 ? 12.459 -2.866 -11.101 1.00 90.38 196 TRP A C 1
ATOM 1520 O O . TRP A 1 196 ? 11.575 -2.390 -10.381 1.00 90.38 196 TRP A O 1
ATOM 1530 N N . PRO A 1 197 ? 12.591 -4.207 -11.266 1.00 88.50 197 PRO A N 1
ATOM 1531 C CA . PRO A 1 197 ? 11.720 -5.135 -10.550 1.00 88.50 197 PRO A CA 1
ATOM 1532 C C . PRO A 1 197 ? 11.853 -4.946 -9.039 1.00 88.50 197 PRO A C 1
ATOM 1534 O O . PRO A 1 197 ? 12.955 -4.783 -8.518 1.00 88.50 197 PRO A O 1
ATOM 1537 N N . GLY A 1 198 ? 10.720 -4.937 -8.341 1.00 80.94 198 GLY A N 1
ATOM 1538 C CA . GLY A 1 198 ? 10.644 -4.587 -6.920 1.00 80.94 198 GLY A CA 1
ATOM 1539 C C . GLY A 1 198 ? 10.353 -3.109 -6.638 1.00 80.94 198 GLY A C 1
ATOM 1540 O O . GLY A 1 198 ? 10.005 -2.781 -5.509 1.00 80.94 198 GLY A O 1
ATOM 1541 N N . GLY A 1 199 ? 10.404 -2.222 -7.638 1.00 86.94 199 GLY A N 1
ATOM 1542 C CA . GLY A 1 199 ? 9.989 -0.825 -7.480 1.00 86.94 199 GLY A CA 1
ATOM 1543 C C . GLY A 1 199 ? 11.064 0.084 -6.874 1.00 86.94 199 GLY A C 1
ATOM 1544 O O . GLY A 1 199 ? 12.258 -0.132 -7.051 1.00 86.94 199 GLY A O 1
ATOM 1545 N N . TYR A 1 200 ? 10.620 1.131 -6.171 1.00 86.50 200 TYR A N 1
ATOM 1546 C CA . TYR A 1 200 ? 11.470 2.039 -5.382 1.00 86.50 200 TYR A CA 1
ATOM 1547 C C . TYR A 1 200 ? 12.636 2.704 -6.141 1.00 86.50 200 TYR A C 1
ATOM 1549 O O . TYR A 1 200 ? 13.751 2.819 -5.635 1.00 86.50 200 TYR A O 1
ATOM 1557 N N . TYR A 1 201 ? 12.379 3.180 -7.357 1.00 88.50 201 TYR A N 1
ATOM 1558 C CA . TYR A 1 201 ? 13.389 3.805 -8.211 1.00 88.50 201 TYR A CA 1
ATOM 1559 C C . TYR A 1 201 ? 13.132 5.301 -8.468 1.00 88.50 201 TYR A C 1
ATOM 1561 O O . TYR A 1 201 ? 11.978 5.741 -8.476 1.00 88.5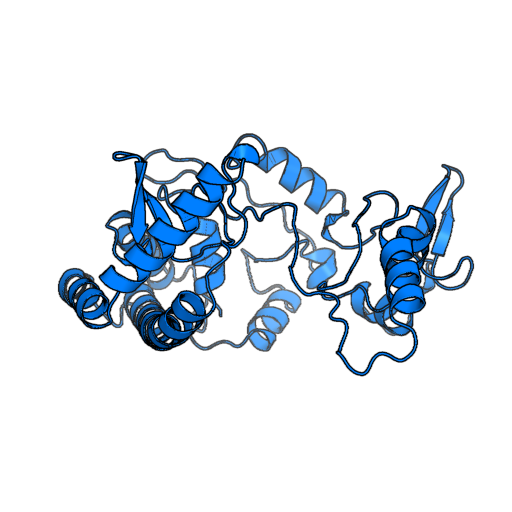0 201 TYR A O 1
ATOM 1569 N N . PRO A 1 202 ? 14.189 6.105 -8.703 1.00 87.94 202 PRO A N 1
ATOM 1570 C CA . PRO A 1 202 ? 14.064 7.513 -9.057 1.00 87.94 202 PRO A CA 1
ATOM 1571 C C . PRO A 1 202 ? 13.793 7.657 -10.561 1.00 87.94 202 PRO A C 1
ATOM 1573 O O . PRO A 1 202 ? 14.715 7.806 -11.360 1.00 87.94 202 PRO A O 1
ATOM 1576 N N . GLY A 1 203 ? 12.524 7.601 -10.955 1.00 89.25 203 GLY A N 1
ATOM 1577 C CA . GLY A 1 203 ? 12.134 7.765 -12.352 1.00 89.25 203 GLY A CA 1
ATOM 1578 C C . GLY A 1 203 ? 10.627 7.865 -12.540 1.00 89.25 203 GLY A C 1
ATOM 1579 O O . GLY A 1 203 ? 9.852 7.731 -11.594 1.00 89.25 203 GLY A O 1
ATOM 1580 N N . ILE A 1 204 ? 10.214 8.092 -13.786 1.00 89.44 204 ILE A N 1
ATOM 1581 C CA . ILE A 1 204 ? 8.801 8.146 -14.164 1.00 89.44 204 ILE A CA 1
ATOM 1582 C C . ILE A 1 204 ? 8.386 6.872 -14.895 1.00 89.44 204 ILE A C 1
ATOM 1584 O O . ILE A 1 204 ? 8.948 6.515 -15.932 1.00 89.44 204 ILE A O 1
ATOM 1588 N N . VAL A 1 205 ? 7.355 6.200 -14.385 1.00 90.88 205 VAL A N 1
ATOM 1589 C CA . VAL A 1 205 ? 6.751 5.061 -15.079 1.00 90.88 205 VAL A CA 1
ATOM 1590 C C . VAL A 1 205 ? 5.939 5.580 -16.259 1.00 90.88 205 VAL A C 1
ATOM 1592 O O . VAL A 1 205 ? 5.032 6.397 -16.107 1.00 90.88 205 VAL A O 1
ATOM 1595 N N . LYS A 1 206 ? 6.256 5.090 -17.456 1.00 90.94 206 LYS A N 1
ATOM 1596 C CA . LYS A 1 206 ? 5.501 5.371 -18.680 1.00 90.94 206 LYS A CA 1
ATOM 1597 C C . LYS A 1 206 ? 5.007 4.054 -19.246 1.00 90.94 206 LYS A C 1
ATOM 1599 O O . LYS A 1 206 ? 5.822 3.192 -19.566 1.00 90.94 206 LYS A O 1
ATOM 1604 N N . GLN A 1 207 ? 3.693 3.926 -19.442 1.00 88.81 207 GLN A N 1
ATOM 1605 C CA . GLN A 1 207 ? 3.052 2.699 -19.944 1.00 88.81 207 GLN A CA 1
ATOM 1606 C C . GLN A 1 207 ? 3.718 2.152 -21.220 1.00 88.81 207 GLN A C 1
ATOM 1608 O O . GLN A 1 207 ? 3.798 0.947 -21.427 1.00 88.81 207 GLN A O 1
ATOM 1613 N N . LYS A 1 208 ? 4.245 3.047 -22.067 1.00 91.44 208 LYS A N 1
ATOM 1614 C CA . LYS A 1 208 ? 4.978 2.704 -23.293 1.00 91.44 208 LYS A CA 1
ATOM 1615 C C . LYS A 1 208 ? 6.213 1.822 -23.043 1.00 91.44 208 LYS A C 1
ATOM 1617 O O . LYS A 1 208 ? 6.519 0.967 -23.872 1.00 91.44 208 LYS A O 1
ATOM 1622 N N . PHE A 1 209 ? 6.920 2.045 -21.935 1.00 94.44 209 PHE A N 1
ATOM 1623 C CA . PHE A 1 209 ? 8.190 1.390 -21.598 1.00 94.44 209 PHE A CA 1
ATOM 1624 C C . PHE A 1 209 ? 8.069 0.406 -20.433 1.00 94.44 209 PHE A C 1
ATOM 1626 O O . PHE A 1 209 ? 8.987 -0.363 -20.195 1.00 94.44 209 PHE A O 1
ATOM 1633 N N . PHE A 1 210 ? 6.961 0.418 -19.699 1.00 92.69 210 PHE A N 1
ATOM 1634 C CA . PHE A 1 210 ? 6.762 -0.475 -18.568 1.00 92.69 210 PHE A CA 1
ATOM 1635 C C . PHE A 1 210 ? 6.093 -1.782 -19.008 1.00 92.69 210 PHE A C 1
ATOM 1637 O O . PHE A 1 210 ? 5.077 -1.762 -19.704 1.00 92.69 210 PHE A O 1
ATOM 1644 N N . LYS A 1 211 ? 6.677 -2.920 -18.617 1.00 90.81 211 LYS A N 1
ATOM 1645 C CA . LYS A 1 211 ? 6.225 -4.270 -19.004 1.00 90.81 211 LYS A CA 1
ATOM 1646 C C . LYS A 1 211 ? 6.032 -5.206 -17.808 1.00 90.81 211 LYS A C 1
ATOM 1648 O O . LYS A 1 211 ? 6.073 -6.419 -17.987 1.00 90.81 211 LYS A O 1
ATOM 1653 N N . GLY A 1 212 ? 5.813 -4.647 -16.617 1.00 89.25 212 GLY A N 1
ATOM 1654 C CA . GLY A 1 212 ? 5.396 -5.413 -15.444 1.00 89.25 212 GLY A CA 1
ATOM 1655 C C . GLY A 1 212 ? 3.994 -6.009 -15.596 1.00 89.25 212 GLY A C 1
ATOM 1656 O O . GLY A 1 212 ? 3.247 -5.683 -16.528 1.00 89.25 212 GLY A O 1
ATOM 1657 N N . ALA A 1 213 ? 3.644 -6.895 -14.667 1.00 88.38 213 ALA A N 1
ATOM 1658 C CA . ALA A 1 213 ? 2.372 -7.616 -14.643 1.00 88.38 213 ALA A CA 1
ATOM 1659 C C . ALA A 1 213 ? 1.142 -6.688 -14.560 1.00 88.38 213 ALA A C 1
ATOM 1661 O O . ALA A 1 213 ? 0.055 -7.041 -15.013 1.00 88.38 213 ALA A O 1
ATOM 1662 N N . GLU A 1 214 ? 1.309 -5.467 -14.052 1.00 88.50 214 GLU A N 1
ATOM 1663 C CA . GLU A 1 214 ? 0.285 -4.419 -13.998 1.00 88.50 214 GLU A CA 1
ATOM 1664 C C . GLU A 1 214 ? -0.198 -4.024 -15.401 1.00 88.50 214 GLU A C 1
ATOM 1666 O O . GLU A 1 214 ? -1.337 -3.601 -15.580 1.00 88.50 214 GLU A O 1
ATOM 1671 N N . GLY A 1 215 ? 0.668 -4.167 -16.411 1.00 88.75 215 GLY A N 1
ATOM 1672 C CA . GLY A 1 215 ? 0.359 -3.872 -17.808 1.00 88.75 215 GLY A CA 1
ATOM 1673 C C . GLY A 1 215 ? -0.306 -5.022 -18.566 1.00 88.75 215 GLY A C 1
ATOM 1674 O O . GLY A 1 215 ? -0.585 -4.866 -19.756 1.00 88.75 215 GLY A O 1
ATOM 1675 N N . TYR A 1 216 ? -0.532 -6.179 -17.933 1.00 88.25 216 TYR A N 1
ATOM 1676 C CA . TYR A 1 216 ? -1.162 -7.317 -18.601 1.00 88.25 216 TYR A CA 1
ATOM 1677 C C . TYR A 1 216 ? -2.630 -7.005 -18.929 1.00 88.25 216 TYR A C 1
ATOM 1679 O O . TYR A 1 216 ? -3.292 -6.295 -18.168 1.00 88.25 216 TYR A O 1
ATOM 1687 N N . PRO A 1 217 ? -3.183 -7.538 -20.038 1.00 89.25 217 PRO A N 1
ATOM 1688 C CA . PRO A 1 217 ? -4.570 -7.266 -20.416 1.00 89.25 217 PRO A CA 1
ATOM 1689 C C . PRO A 1 217 ? -5.592 -7.602 -19.319 1.00 89.25 217 PRO A C 1
ATOM 1691 O O . PRO A 1 217 ? -6.567 -6.874 -19.158 1.00 89.25 217 PRO A O 1
ATOM 1694 N N . SER A 1 218 ? -5.360 -8.673 -18.555 1.00 90.06 218 SER A N 1
ATOM 1695 C CA . SER A 1 218 ? -6.143 -9.075 -17.376 1.00 90.06 218 SER A CA 1
ATOM 1696 C C . SER A 1 218 ? -6.140 -7.995 -16.292 1.00 90.06 218 SER A C 1
ATOM 1698 O O . SER A 1 218 ? -7.210 -7.547 -15.874 1.00 90.06 218 SER A O 1
ATOM 1700 N N . SER A 1 219 ? -4.953 -7.545 -15.883 1.00 91.69 219 SER A N 1
ATOM 1701 C CA . SER A 1 219 ? -4.742 -6.520 -14.855 1.00 91.69 219 SER A CA 1
ATOM 1702 C C . SER A 1 219 ? -5.362 -5.183 -15.253 1.00 91.69 219 SER A C 1
ATOM 1704 O O . SER A 1 219 ? -6.134 -4.599 -14.492 1.00 91.69 219 SER A O 1
ATOM 1706 N N . VAL A 1 220 ? -5.092 -4.731 -16.484 1.00 91.94 220 VAL A N 1
ATOM 1707 C CA . VAL A 1 220 ? -5.628 -3.474 -17.027 1.00 91.94 220 VAL A CA 1
ATOM 1708 C C . VAL A 1 220 ? -7.150 -3.523 -17.102 1.00 91.94 220 VAL A C 1
ATOM 1710 O O . VAL A 1 220 ? -7.813 -2.571 -16.691 1.00 91.94 220 VAL A O 1
ATOM 1713 N N . LYS A 1 221 ? -7.723 -4.636 -17.577 1.00 92.56 221 LYS A N 1
ATOM 1714 C CA . LYS A 1 221 ? -9.177 -4.799 -17.621 1.00 92.56 221 LYS A CA 1
ATOM 1715 C C . LYS A 1 221 ? -9.784 -4.751 -16.216 1.00 92.56 221 LYS A C 1
ATOM 1717 O O . LYS A 1 221 ? -10.780 -4.064 -16.020 1.00 92.56 221 LYS A O 1
ATOM 1722 N N . ASN A 1 222 ? -9.196 -5.445 -15.242 1.00 92.75 222 ASN A N 1
ATOM 1723 C CA . ASN A 1 222 ? -9.701 -5.428 -13.869 1.00 92.75 222 ASN A CA 1
ATOM 1724 C C . ASN A 1 222 ? -9.660 -4.015 -13.261 1.00 92.75 222 ASN A C 1
ATOM 1726 O O . ASN A 1 222 ? -10.618 -3.593 -12.619 1.00 92.75 222 ASN A O 1
ATOM 1730 N N . ALA A 1 223 ? -8.586 -3.261 -13.513 1.00 92.25 223 ALA A N 1
ATOM 1731 C CA . ALA A 1 223 ? -8.485 -1.867 -13.089 1.00 92.25 223 ALA A CA 1
ATOM 1732 C C . ALA A 1 223 ? -9.580 -0.987 -13.724 1.00 92.25 223 ALA A C 1
ATOM 1734 O O . ALA A 1 223 ? -10.213 -0.207 -13.018 1.00 92.25 223 ALA A O 1
ATOM 1735 N N . GLN A 1 224 ? -9.855 -1.152 -15.023 1.00 93.94 224 GLN A N 1
ATOM 1736 C CA . GLN A 1 224 ? -10.934 -0.441 -15.727 1.00 93.94 224 GLN A CA 1
ATOM 1737 C C . GLN A 1 224 ? -12.326 -0.807 -15.196 1.00 93.94 224 GLN A C 1
ATOM 1739 O O . GLN A 1 224 ? -13.175 0.065 -15.032 1.00 93.94 224 GLN A O 1
ATOM 1744 N N . ASP A 1 225 ? -12.572 -2.086 -14.903 1.00 94.69 225 ASP A N 1
ATOM 1745 C CA . ASP A 1 225 ? -13.843 -2.538 -14.329 1.00 94.69 225 ASP A CA 1
ATOM 1746 C C . ASP A 1 225 ? -14.051 -1.987 -12.900 1.00 94.69 225 ASP A C 1
ATOM 1748 O O . ASP A 1 225 ? -15.189 -1.760 -12.476 1.00 94.69 225 ASP A O 1
ATOM 1752 N N . ALA A 1 226 ? -12.962 -1.778 -12.150 1.00 93.94 226 ALA A N 1
ATOM 1753 C CA . ALA A 1 226 ? -12.979 -1.249 -10.788 1.00 93.94 226 ALA A CA 1
ATOM 1754 C C . ALA A 1 226 ? -13.049 0.286 -10.722 1.00 93.94 226 ALA A C 1
ATOM 1756 O O . ALA A 1 226 ? -13.611 0.812 -9.763 1.00 93.94 226 ALA A O 1
ATOM 1757 N N . GLU A 1 227 ? -12.532 0.997 -11.731 1.00 93.81 227 GLU A N 1
ATOM 1758 C CA . GLU A 1 227 ? -12.441 2.465 -11.788 1.00 93.81 227 GLU A CA 1
ATOM 1759 C C . GLU A 1 227 ? -13.746 3.201 -11.417 1.00 93.81 227 GLU A C 1
ATOM 1761 O O . GLU A 1 227 ? -13.675 4.117 -10.594 1.00 93.81 227 GLU A O 1
ATOM 1766 N N . PRO A 1 228 ? -14.948 2.797 -11.890 1.00 94.75 228 PRO A N 1
ATOM 1767 C CA . PRO A 1 228 ? -16.204 3.457 -11.516 1.00 94.75 228 PRO A CA 1
ATOM 1768 C C . PRO A 1 228 ? -16.545 3.381 -10.022 1.00 94.75 228 PRO A C 1
ATOM 1770 O O . PRO A 1 228 ? -17.416 4.111 -9.553 1.00 94.75 228 PRO A O 1
ATOM 1773 N N . PHE A 1 229 ? -15.903 2.470 -9.291 1.00 95.44 229 PHE A N 1
ATOM 1774 C CA . PHE A 1 229 ? -16.098 2.240 -7.865 1.00 95.44 229 PHE A CA 1
ATOM 1775 C C . PHE A 1 229 ? -14.862 2.624 -7.048 1.00 95.44 229 PHE A C 1
ATOM 1777 O O . PHE A 1 229 ? -14.808 2.293 -5.872 1.00 95.44 229 PHE A O 1
ATOM 1784 N N . SER A 1 230 ? -13.860 3.281 -7.627 1.00 94.75 230 SER A N 1
ATOM 1785 C CA . SER A 1 230 ? -12.661 3.707 -6.900 1.00 94.75 230 SER A CA 1
ATOM 1786 C C . SER A 1 230 ? -12.846 5.076 -6.257 1.00 94.75 230 SER A C 1
ATOM 1788 O O . SER A 1 230 ? -13.593 5.922 -6.753 1.00 94.75 230 SER A O 1
ATOM 1790 N N . VAL A 1 231 ? -12.121 5.321 -5.162 1.00 93.38 231 VAL A N 1
ATOM 1791 C CA . VAL A 1 231 ? -11.928 6.693 -4.670 1.00 93.38 231 VAL A CA 1
ATOM 1792 C C . VAL A 1 231 ? -11.357 7.561 -5.785 1.00 93.38 231 VAL A C 1
ATOM 1794 O O . VAL A 1 231 ? -10.511 7.119 -6.568 1.00 93.38 231 VAL A O 1
ATOM 1797 N N . LYS A 1 232 ? -11.827 8.804 -5.875 1.00 92.19 232 LYS A N 1
ATOM 1798 C CA . LYS A 1 232 ? -11.309 9.718 -6.885 1.00 92.19 232 LYS A CA 1
ATOM 1799 C C . LYS A 1 232 ? -9.873 10.077 -6.548 1.00 92.19 232 LYS A C 1
ATOM 1801 O O . LYS A 1 232 ? -9.542 10.322 -5.393 1.00 92.19 232 LYS A O 1
ATOM 1806 N N . MET A 1 233 ? -9.040 10.204 -7.574 1.00 90.56 233 MET A N 1
ATOM 1807 C CA . MET A 1 233 ? -7.627 10.523 -7.379 1.00 90.56 233 MET A CA 1
ATOM 1808 C C . MET A 1 233 ? -7.401 11.873 -6.671 1.00 90.56 233 MET A C 1
ATOM 1810 O O . MET A 1 233 ? -6.412 12.039 -5.970 1.00 90.56 233 MET A O 1
ATOM 1814 N N . GLU A 1 234 ? -8.330 12.823 -6.811 1.00 91.00 234 GLU A N 1
ATOM 1815 C CA . GLU A 1 234 ? -8.303 14.116 -6.106 1.00 91.00 234 GLU A CA 1
ATOM 1816 C C . GLU A 1 234 ? -8.502 14.002 -4.583 1.00 91.00 234 GLU A C 1
ATOM 1818 O O . GLU A 1 234 ? -8.065 14.886 -3.844 1.00 91.00 234 GLU A O 1
ATOM 1823 N N . ASP A 1 235 ? -9.116 12.907 -4.122 1.00 91.62 235 ASP A N 1
ATOM 1824 C CA . ASP A 1 235 ? -9.369 12.620 -2.708 1.00 91.62 235 ASP A CA 1
ATOM 1825 C C . ASP A 1 235 ? -8.248 11.780 -2.068 1.00 91.62 235 ASP A C 1
ATOM 1827 O O . ASP A 1 235 ? -8.168 11.688 -0.837 1.00 91.62 235 ASP A O 1
ATOM 1831 N N . VAL A 1 236 ? -7.374 11.179 -2.888 1.00 93.25 236 VAL A N 1
ATOM 1832 C CA . VAL A 1 236 ? -6.251 10.343 -2.447 1.00 93.25 236 VAL A CA 1
ATOM 1833 C C . VAL A 1 236 ? -5.127 11.219 -1.904 1.00 93.25 236 VAL A C 1
ATOM 1835 O O . VAL A 1 236 ? -4.569 12.068 -2.601 1.00 93.25 236 VAL A O 1
ATOM 1838 N N . TRP A 1 237 ? -4.753 10.989 -0.650 1.00 92.56 237 TRP A N 1
ATOM 1839 C CA . TRP A 1 237 ? -3.660 11.702 -0.007 1.00 92.56 237 TRP A CA 1
ATOM 1840 C C . TRP A 1 237 ? -2.305 11.060 -0.320 1.00 92.56 237 TRP A C 1
ATOM 1842 O O . TRP A 1 237 ? -2.185 9.830 -0.300 1.00 92.56 237 TRP A O 1
ATOM 1852 N N . PRO A 1 238 ? -1.252 11.865 -0.552 1.00 90.56 238 PRO A N 1
ATOM 1853 C CA . PRO A 1 238 ? 0.113 11.381 -0.410 1.00 90.56 238 PRO A CA 1
ATOM 1854 C C . PRO A 1 238 ? 0.442 11.169 1.077 1.00 90.56 238 PRO A C 1
ATOM 1856 O O . PRO A 1 238 ? -0.332 11.534 1.969 1.00 90.56 238 PRO A O 1
ATOM 1859 N N . SER A 1 239 ? 1.622 10.623 1.363 1.00 89.06 239 SER A N 1
ATOM 1860 C CA . SER A 1 239 ? 2.178 10.709 2.715 1.00 89.06 239 SER A CA 1
ATOM 1861 C C . SER A 1 239 ? 2.348 12.179 3.098 1.00 89.06 239 SER A C 1
ATOM 1863 O O . SER A 1 239 ? 2.815 12.988 2.290 1.00 89.06 239 SER A O 1
ATOM 1865 N N . PHE A 1 240 ? 1.947 12.539 4.314 1.00 90.88 240 PHE A N 1
ATOM 1866 C CA . PHE A 1 240 ? 2.109 13.909 4.783 1.00 90.88 240 PHE A CA 1
ATOM 1867 C C . PHE A 1 240 ? 3.557 14.210 5.172 1.00 90.88 240 PHE A C 1
ATOM 1869 O O . PHE A 1 240 ? 4.306 13.334 5.599 1.00 90.88 240 PHE A O 1
ATOM 1876 N N . ASN A 1 241 ? 3.940 15.479 5.031 1.00 89.69 241 ASN A N 1
ATOM 1877 C CA . ASN A 1 241 ? 5.230 15.971 5.497 1.00 89.69 241 ASN A CA 1
ATOM 1878 C C . ASN A 1 241 ? 5.118 16.404 6.963 1.00 89.69 241 ASN A C 1
ATOM 1880 O O . ASN A 1 241 ? 4.314 17.282 7.302 1.00 89.69 241 ASN A O 1
ATOM 1884 N N . PHE A 1 242 ? 5.967 15.826 7.804 1.00 94.19 242 PHE A N 1
ATOM 1885 C CA . PHE A 1 242 ? 6.108 16.153 9.222 1.00 94.19 242 PHE A CA 1
ATOM 1886 C C . PHE A 1 242 ? 7.330 17.052 9.442 1.00 94.19 242 PHE A C 1
ATOM 1888 O O . PHE A 1 242 ? 8.299 16.984 8.679 1.00 94.19 242 PHE A O 1
ATOM 1895 N N . THR A 1 243 ? 7.301 17.913 10.463 1.00 95.81 243 THR A N 1
ATOM 1896 C CA . THR A 1 243 ? 8.533 18.583 10.916 1.00 95.81 243 THR A CA 1
ATOM 1897 C C . THR A 1 243 ? 9.482 17.554 11.545 1.00 95.81 243 THR A C 1
ATOM 1899 O O . THR A 1 243 ? 9.032 16.469 11.919 1.00 95.81 243 THR A O 1
ATOM 1902 N N . PRO A 1 244 ? 10.788 17.847 11.687 1.00 95.25 244 PRO A N 1
ATOM 1903 C CA . PRO A 1 244 ? 11.711 16.934 12.360 1.00 95.25 244 PRO A CA 1
ATOM 1904 C C . PRO A 1 244 ? 11.237 16.513 13.760 1.00 95.25 244 PRO A C 1
ATOM 1906 O O . PRO A 1 244 ? 11.308 15.335 14.098 1.00 95.25 244 PRO A O 1
ATOM 1909 N N . GLU A 1 245 ? 10.690 17.450 14.537 1.00 96.00 245 GLU A N 1
ATOM 1910 C CA . GLU A 1 245 ? 10.195 17.211 15.897 1.00 96.00 245 GLU A CA 1
ATOM 1911 C C . GLU A 1 245 ? 8.933 16.338 15.896 1.00 96.00 245 GLU A C 1
ATOM 1913 O O . GLU A 1 245 ? 8.823 15.391 16.671 1.00 96.00 245 GLU A O 1
ATOM 1918 N N . GLU A 1 246 ? 7.991 16.625 14.993 1.00 96.94 246 GLU A N 1
ATOM 1919 C CA . GLU A 1 246 ? 6.792 15.805 14.805 1.00 96.94 246 GLU A CA 1
ATOM 1920 C C . GLU A 1 246 ? 7.148 14.388 14.348 1.00 96.94 246 GLU A C 1
ATOM 1922 O O . GLU A 1 246 ? 6.554 13.427 14.824 1.00 96.94 246 GLU A O 1
ATOM 1927 N N . GLN A 1 247 ? 8.118 14.246 13.440 1.00 95.50 247 GLN A N 1
ATOM 1928 C CA . GLN A 1 247 ? 8.560 12.952 12.929 1.00 95.50 247 GLN A CA 1
ATOM 1929 C C . GLN A 1 247 ? 9.232 12.115 14.023 1.00 95.50 247 GLN A C 1
ATOM 1931 O O . GLN A 1 247 ? 8.998 10.906 14.088 1.00 95.50 247 GLN A O 1
ATOM 1936 N N . GLU A 1 248 ? 10.062 12.729 14.869 1.00 95.00 248 GLU A N 1
ATOM 1937 C CA . GLU A 1 248 ? 10.695 12.062 16.012 1.00 95.00 248 GLU A CA 1
ATOM 1938 C C . GLU A 1 248 ? 9.633 11.527 16.981 1.00 95.00 248 GLU A C 1
ATOM 1940 O O . GLU A 1 248 ? 9.601 10.327 17.263 1.00 95.00 248 GLU A O 1
ATOM 1945 N N . GLU A 1 249 ? 8.702 12.387 17.402 1.00 95.38 249 GLU A N 1
ATOM 1946 C CA . GLU A 1 249 ? 7.615 12.016 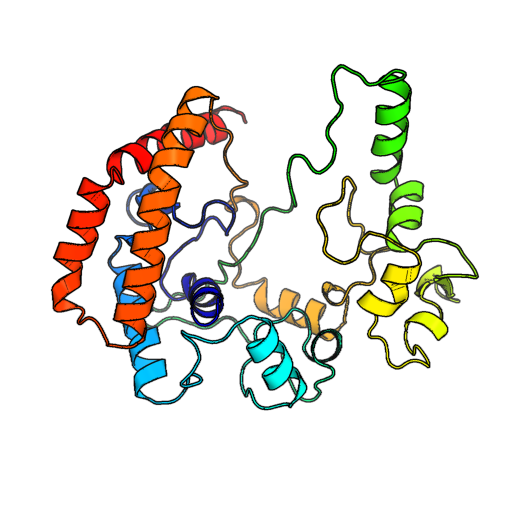18.312 1.00 95.38 249 GLU A CA 1
ATOM 1947 C C . GLU A 1 249 ? 6.697 10.944 17.704 1.00 95.38 249 GLU A C 1
ATOM 1949 O O . GLU A 1 249 ? 6.370 9.942 18.350 1.00 95.38 249 GLU A O 1
ATOM 1954 N N . LEU A 1 250 ? 6.321 11.113 16.433 1.00 95.31 250 LEU A N 1
ATOM 1955 C CA . LEU A 1 250 ? 5.461 10.177 15.722 1.00 95.31 250 LEU A CA 1
ATOM 1956 C C . LEU A 1 250 ? 6.104 8.794 15.602 1.00 95.31 250 LEU A C 1
ATOM 1958 O O . LEU A 1 250 ? 5.415 7.795 15.782 1.00 95.31 250 LEU A O 1
ATOM 1962 N N . THR A 1 251 ? 7.410 8.719 15.338 1.00 93.88 251 THR A N 1
ATOM 1963 C CA . THR A 1 251 ? 8.135 7.443 15.202 1.00 93.88 251 THR A CA 1
ATOM 1964 C C . THR A 1 251 ? 8.090 6.638 16.503 1.00 93.88 251 THR A C 1
ATOM 1966 O O . THR A 1 251 ? 7.863 5.423 16.473 1.00 93.88 251 THR A O 1
ATOM 1969 N N . THR A 1 252 ? 8.250 7.310 17.648 1.00 90.94 252 THR A N 1
ATOM 1970 C CA . THR A 1 252 ? 8.126 6.680 18.968 1.00 90.94 252 THR A CA 1
ATOM 1971 C C . THR A 1 252 ? 6.706 6.174 19.209 1.00 90.94 252 THR A C 1
ATOM 1973 O O . THR A 1 252 ? 6.526 5.002 19.528 1.00 90.94 252 THR A O 1
ATOM 1976 N N . ILE A 1 253 ? 5.691 7.018 18.999 1.00 94.56 253 ILE A N 1
ATOM 1977 C CA . ILE A 1 253 ? 4.288 6.648 19.248 1.00 94.56 253 ILE A CA 1
ATOM 1978 C C . ILE A 1 253 ? 3.833 5.519 18.308 1.00 94.56 253 ILE A C 1
ATOM 1980 O O . ILE A 1 253 ? 3.184 4.563 18.732 1.00 94.56 253 ILE A O 1
ATOM 1984 N N . GLN A 1 254 ? 4.172 5.621 17.022 1.00 93.88 254 GLN A N 1
ATOM 1985 C CA . GLN A 1 254 ? 3.689 4.721 15.979 1.00 93.88 254 GLN A CA 1
ATOM 1986 C C . GLN A 1 254 ? 4.175 3.285 16.172 1.00 93.88 254 GLN A C 1
ATOM 1988 O O . GLN A 1 254 ? 3.406 2.365 15.911 1.00 93.88 254 GLN A O 1
ATOM 1993 N N . THR A 1 255 ? 5.416 3.079 16.616 1.00 93.19 255 THR A N 1
ATOM 1994 C CA . THR A 1 255 ? 5.988 1.729 16.762 1.00 93.19 255 THR A CA 1
ATOM 1995 C C . THR A 1 255 ? 5.194 0.894 17.770 1.00 93.19 255 THR A C 1
ATOM 1997 O O . THR A 1 255 ? 4.772 -0.227 17.464 1.00 93.19 255 THR A O 1
ATOM 2000 N N . ASP A 1 256 ? 4.923 1.466 18.944 1.00 92.62 256 ASP A N 1
ATOM 2001 C CA . ASP A 1 256 ? 4.192 0.783 20.010 1.00 92.62 256 ASP A CA 1
ATOM 2002 C C . ASP A 1 256 ? 2.718 0.603 19.634 1.00 92.62 256 ASP A C 1
ATOM 2004 O O . ASP A 1 256 ? 2.182 -0.506 19.717 1.00 92.62 256 ASP A O 1
ATOM 2008 N N . ILE A 1 257 ? 2.070 1.677 19.160 1.00 96.19 257 ILE A N 1
ATOM 2009 C CA . ILE A 1 257 ? 0.666 1.643 18.732 1.00 96.19 257 ILE A CA 1
ATOM 2010 C C . ILE A 1 257 ? 0.456 0.585 17.644 1.00 96.19 257 ILE A C 1
ATOM 2012 O O . ILE A 1 257 ? -0.478 -0.210 17.743 1.00 96.19 257 ILE A O 1
ATOM 2016 N N . GLN A 1 258 ? 1.318 0.544 16.625 1.00 95.56 258 GLN A N 1
ATOM 2017 C CA . GLN A 1 258 ? 1.164 -0.380 15.503 1.00 95.56 258 GLN A CA 1
ATOM 2018 C C . GLN A 1 258 ? 1.324 -1.835 15.947 1.00 95.56 258 GLN A C 1
ATOM 2020 O O . GLN A 1 258 ? 0.521 -2.678 15.552 1.00 95.56 258 GLN A O 1
ATOM 2025 N N . THR A 1 259 ? 2.287 -2.113 16.831 1.00 95.50 259 THR A N 1
ATOM 2026 C CA . THR A 1 259 ? 2.472 -3.452 17.408 1.00 95.50 259 THR A CA 1
ATOM 2027 C C . THR A 1 259 ? 1.209 -3.911 18.141 1.00 95.50 259 THR A C 1
ATOM 2029 O O . THR A 1 259 ? 0.710 -5.010 17.899 1.00 95.50 259 THR A O 1
ATOM 2032 N N . TYR A 1 260 ? 0.631 -3.048 18.982 1.00 97.31 260 TYR A N 1
ATOM 2033 C CA . TYR A 1 260 ? -0.596 -3.367 19.713 1.00 97.31 260 TYR A CA 1
ATOM 2034 C C . TYR A 1 260 ? -1.815 -3.548 18.792 1.00 97.31 260 TYR A C 1
ATOM 2036 O O . TYR A 1 260 ? -2.604 -4.476 18.992 1.00 97.31 260 TYR A O 1
ATOM 2044 N N . ILE A 1 261 ? -1.956 -2.707 17.759 1.00 96.88 261 ILE A N 1
ATOM 2045 C CA . ILE A 1 261 ? -3.000 -2.847 16.731 1.00 96.88 261 ILE A CA 1
ATOM 2046 C C . ILE A 1 261 ? -2.878 -4.193 16.026 1.00 96.88 261 ILE A C 1
ATOM 2048 O O . ILE A 1 261 ? -3.881 -4.889 15.886 1.00 96.88 261 ILE A O 1
ATOM 2052 N N . ASP A 1 262 ? -1.678 -4.562 15.578 1.00 95.00 262 ASP A N 1
ATOM 2053 C CA . ASP A 1 262 ? -1.455 -5.806 14.844 1.00 95.00 262 ASP A CA 1
ATOM 2054 C C . ASP A 1 262 ? -1.781 -7.030 15.708 1.00 95.00 262 ASP A C 1
ATOM 2056 O O . ASP A 1 262 ? -2.527 -7.907 15.268 1.00 95.00 262 ASP A O 1
ATOM 2060 N N . GLU A 1 263 ? -1.325 -7.051 16.964 1.00 95.50 263 GLU A N 1
ATOM 2061 C CA . GLU A 1 263 ? -1.647 -8.127 17.903 1.00 95.50 263 GLU A CA 1
ATOM 2062 C C . GLU A 1 263 ? -3.151 -8.254 18.170 1.00 95.50 263 GLU A C 1
ATOM 2064 O O . GLU A 1 263 ? -3.703 -9.358 18.166 1.00 95.50 263 GLU A O 1
ATOM 2069 N N . MET A 1 264 ? -3.826 -7.136 18.450 1.00 97.50 264 MET A N 1
ATOM 2070 C CA . MET A 1 264 ? -5.248 -7.155 18.794 1.00 97.50 264 MET A CA 1
ATOM 2071 C C . MET A 1 264 ? -6.120 -7.440 17.579 1.00 97.50 264 MET A C 1
ATOM 2073 O O . MET A 1 264 ? -7.082 -8.197 17.699 1.00 97.50 264 MET A O 1
ATOM 2077 N N . ARG A 1 265 ? -5.758 -6.925 16.400 1.00 96.62 265 ARG A N 1
ATOM 2078 C CA . ARG A 1 265 ? -6.390 -7.284 15.127 1.00 96.62 265 ARG A CA 1
ATOM 2079 C C . ARG A 1 265 ? -6.378 -8.792 14.931 1.00 96.62 265 ARG A C 1
ATOM 2081 O O . ARG A 1 265 ? -7.431 -9.368 14.668 1.00 96.62 265 ARG A O 1
ATOM 2088 N N . ASP A 1 266 ? -5.220 -9.427 15.086 1.00 95.00 266 ASP A N 1
ATOM 2089 C CA . ASP A 1 266 ? -5.076 -10.864 14.862 1.00 95.00 266 ASP A CA 1
ATOM 2090 C C . ASP A 1 266 ? -5.844 -11.667 15.931 1.00 95.00 266 ASP A C 1
ATOM 2092 O O . ASP A 1 266 ? -6.503 -12.660 15.609 1.00 95.00 266 ASP A O 1
ATOM 2096 N N . LYS A 1 267 ? -5.874 -11.204 17.191 1.00 96.31 267 LYS A N 1
ATOM 2097 C CA . LYS A 1 267 ? -6.697 -11.808 18.258 1.00 96.31 267 LYS A CA 1
ATOM 2098 C C . LYS A 1 267 ? -8.201 -11.687 17.991 1.00 96.31 267 LYS A C 1
ATOM 2100 O O . LYS A 1 267 ? -8.916 -12.674 18.153 1.00 96.31 267 LYS A O 1
ATOM 2105 N N . PHE A 1 268 ? -8.692 -10.524 17.566 1.00 97.62 268 PHE A N 1
ATOM 2106 C CA . PHE A 1 268 ? -10.107 -10.337 17.226 1.00 97.62 268 PHE A CA 1
ATOM 2107 C C . PHE A 1 268 ? -10.501 -11.155 15.991 1.00 97.62 268 PHE A C 1
ATOM 2109 O O . PHE A 1 268 ? -11.509 -11.857 16.010 1.00 97.62 268 PHE A O 1
ATOM 2116 N N . ALA A 1 269 ? -9.683 -11.114 14.937 1.00 95.62 269 ALA A N 1
ATOM 2117 C CA . ALA A 1 269 ? -9.930 -11.820 13.683 1.00 95.62 269 ALA A CA 1
ATOM 2118 C C . ALA A 1 269 ? -9.853 -13.351 13.824 1.00 95.62 269 ALA A C 1
ATOM 2120 O O . ALA A 1 269 ? -10.590 -14.065 13.154 1.00 95.62 269 ALA A O 1
ATOM 2121 N N . SER A 1 270 ? -8.995 -13.878 14.699 1.00 94.62 270 SER A N 1
ATOM 2122 C CA . SER A 1 270 ? -8.936 -15.321 14.987 1.00 94.62 270 SER A CA 1
ATOM 2123 C C . SER A 1 270 ? -9.995 -15.786 15.996 1.00 94.62 270 SER A C 1
ATOM 2125 O O . SER A 1 270 ? -10.207 -16.988 16.159 1.00 94.62 270 SER A O 1
ATOM 2127 N N . GLY A 1 271 ? -10.659 -14.851 16.686 1.00 94.94 271 GLY A N 1
ATOM 2128 C CA . GLY A 1 271 ? -11.573 -15.133 17.794 1.00 94.94 271 GLY A CA 1
ATOM 2129 C C . GLY A 1 271 ? -10.879 -15.442 19.127 1.00 94.94 271 GLY A C 1
ATOM 2130 O O . GLY A 1 271 ? -11.555 -15.825 20.080 1.00 94.94 271 GLY A O 1
ATOM 2131 N N . ALA A 1 272 ? -9.555 -15.272 19.223 1.00 96.25 272 ALA A N 1
ATOM 2132 C CA . ALA A 1 272 ? -8.810 -15.398 20.478 1.00 96.25 272 ALA A CA 1
ATOM 2133 C C . ALA A 1 272 ? -9.148 -14.284 21.490 1.00 96.25 272 ALA A C 1
ATOM 2135 O O . ALA A 1 272 ? -9.007 -14.488 22.695 1.00 96.25 272 ALA A O 1
ATOM 2136 N N . ALA A 1 273 ? -9.620 -13.127 21.013 1.00 97.62 273 ALA A N 1
ATOM 2137 C CA . ALA A 1 273 ? -10.256 -12.091 21.823 1.00 97.62 273 ALA A CA 1
ATOM 2138 C C . ALA A 1 273 ? -11.691 -11.841 21.340 1.00 97.62 273 ALA A C 1
ATOM 2140 O O . ALA A 1 273 ? -11.957 -11.789 20.138 1.00 97.62 273 ALA A O 1
ATOM 2141 N N . GLY A 1 274 ? -12.616 -11.674 22.286 1.00 97.81 274 GLY A N 1
ATOM 2142 C CA . GLY A 1 274 ? -14.005 -11.316 22.006 1.00 97.81 274 GLY A CA 1
ATOM 2143 C C . GLY A 1 274 ? -14.196 -9.805 21.855 1.00 97.81 274 GLY A C 1
ATOM 2144 O O . GLY A 1 274 ? -13.468 -9.007 22.441 1.00 97.81 274 GLY A O 1
ATOM 2145 N N . P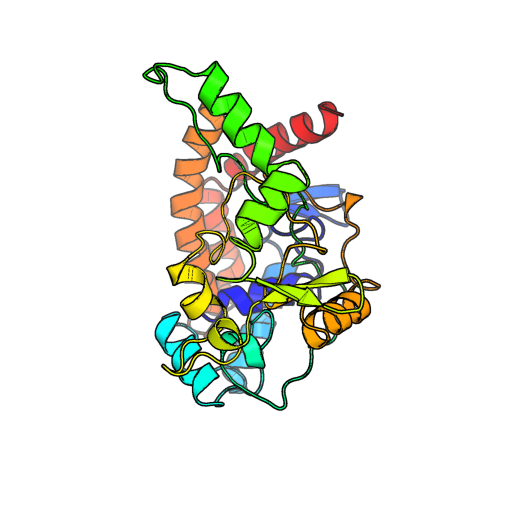HE A 1 275 ? -15.203 -9.390 21.081 1.00 98.19 275 PHE A N 1
ATOM 2146 C CA . PHE A 1 275 ? -15.504 -7.970 20.832 1.00 98.19 275 PHE A CA 1
ATOM 2147 C C . PHE A 1 275 ? -16.112 -7.226 22.033 1.00 98.19 275 PHE A C 1
ATOM 2149 O O . PHE A 1 275 ? -16.288 -6.008 21.969 1.00 98.19 275 PHE A O 1
ATOM 2156 N N . ASP A 1 276 ? -16.405 -7.927 23.127 1.00 98.06 276 ASP A N 1
ATOM 2157 C CA . ASP A 1 276 ? -16.664 -7.348 24.448 1.00 98.06 276 ASP A CA 1
ATOM 2158 C C . ASP A 1 276 ? -15.429 -6.625 25.017 1.00 98.06 276 ASP A C 1
ATOM 2160 O O . ASP A 1 276 ? -15.569 -5.712 25.825 1.00 98.06 276 ASP A O 1
ATOM 2164 N N . GLN A 1 277 ? -14.225 -6.960 24.539 1.00 98.38 277 GLN A N 1
ATOM 2165 C CA . GLN A 1 277 ? -12.971 -6.297 24.915 1.00 98.38 277 GLN A CA 1
ATOM 2166 C C . GLN A 1 277 ? -12.658 -5.050 24.070 1.00 98.38 277 GLN A C 1
ATOM 2168 O O . GLN A 1 277 ? -11.624 -4.415 24.274 1.00 98.38 277 GLN A O 1
ATOM 2173 N N . TRP A 1 278 ? -13.523 -4.687 23.116 1.00 98.56 278 TRP A N 1
ATOM 2174 C CA . TRP A 1 278 ? -13.274 -3.584 22.181 1.00 98.56 278 TRP A CA 1
ATOM 2175 C C . TRP A 1 278 ? -13.020 -2.245 22.877 1.00 98.56 278 TRP A C 1
ATOM 2177 O O . TRP A 1 278 ? -12.056 -1.556 22.559 1.00 98.56 278 TRP A O 1
ATOM 2187 N N . ASP A 1 279 ? -13.844 -1.897 23.862 1.00 98.50 279 ASP A N 1
ATOM 2188 C CA . ASP A 1 279 ? -13.739 -0.605 24.546 1.00 98.50 279 ASP A CA 1
ATOM 2189 C C . ASP A 1 279 ? -12.440 -0.516 25.361 1.00 98.50 279 ASP A C 1
ATOM 2191 O O . ASP A 1 279 ? -11.817 0.542 25.447 1.00 98.50 279 ASP A O 1
ATOM 2195 N N . ALA A 1 280 ? -11.983 -1.646 25.915 1.00 98.62 280 ALA A N 1
ATOM 2196 C CA . ALA A 1 280 ? -10.688 -1.735 26.580 1.00 98.62 280 ALA A CA 1
ATOM 2197 C C . ALA A 1 280 ? -9.528 -1.570 25.586 1.00 98.62 280 ALA A C 1
ATOM 2199 O O . ALA A 1 280 ? -8.558 -0.883 25.900 1.00 98.62 280 ALA A O 1
ATOM 2200 N N . TYR A 1 281 ? -9.649 -2.143 24.385 1.00 98.62 281 TYR A N 1
ATOM 2201 C CA . TYR A 1 281 ? -8.692 -1.954 23.294 1.00 98.62 281 TYR A CA 1
ATOM 2202 C C . TYR A 1 281 ? -8.592 -0.485 22.862 1.00 98.62 281 TYR A C 1
ATOM 2204 O O . TYR A 1 281 ? -7.492 0.063 22.811 1.00 98.62 281 TYR A O 1
ATOM 2212 N N . VAL A 1 282 ? -9.723 0.190 22.636 1.00 98.62 282 VAL A N 1
ATOM 2213 C CA . VAL A 1 282 ? -9.731 1.614 22.261 1.00 98.62 282 VAL A CA 1
ATOM 2214 C C . VAL A 1 282 ? -9.135 2.479 23.374 1.00 98.62 282 VAL A C 1
ATOM 2216 O O . VAL A 1 282 ? -8.285 3.327 23.110 1.00 98.62 282 VAL A O 1
ATOM 2219 N N . LYS A 1 283 ? -9.489 2.213 24.635 1.00 98.62 283 LYS A N 1
ATOM 2220 C CA . LYS A 1 283 ? -8.905 2.910 25.787 1.00 98.62 283 LYS A CA 1
ATOM 2221 C C . LYS A 1 283 ? -7.393 2.693 25.903 1.00 98.62 283 LYS A C 1
ATOM 2223 O O . LYS A 1 283 ? -6.669 3.606 26.296 1.00 98.62 283 LYS A O 1
ATOM 2228 N N . GLN A 1 284 ? -6.899 1.503 25.569 1.00 98.50 284 GLN A N 1
ATOM 2229 C CA . GLN A 1 284 ? -5.463 1.240 25.544 1.00 98.50 284 GLN A CA 1
ATOM 2230 C C . GLN A 1 284 ? -4.772 2.062 24.446 1.00 98.50 284 GLN A C 1
ATOM 2232 O O . GLN A 1 284 ? -3.725 2.642 24.716 1.00 98.50 284 GLN A O 1
ATOM 2237 N N . LEU A 1 285 ? -5.367 2.205 23.254 1.00 98.31 285 LEU A N 1
ATOM 2238 C CA . LEU A 1 285 ? -4.836 3.099 22.214 1.00 98.31 285 LEU A CA 1
ATOM 2239 C C . LEU A 1 285 ? -4.749 4.555 22.699 1.00 98.31 285 LEU A C 1
ATOM 2241 O O . LEU A 1 285 ? -3.736 5.221 22.480 1.00 98.31 285 LEU A O 1
ATOM 2245 N N . GLU A 1 286 ? -5.769 5.049 23.408 1.00 97.81 286 GLU A N 1
ATOM 2246 C CA . GLU A 1 286 ? -5.741 6.387 24.020 1.00 97.81 286 GLU A CA 1
ATOM 2247 C C . GLU A 1 286 ? -4.569 6.547 25.000 1.00 97.81 286 GLU A C 1
ATOM 2249 O O . GLU A 1 286 ? -3.859 7.553 24.951 1.00 97.81 286 GLU A O 1
ATOM 2254 N N . GLN A 1 287 ? -4.326 5.539 25.848 1.00 97.88 287 GLN A N 1
ATOM 2255 C CA . GLN A 1 287 ? -3.193 5.506 26.783 1.00 97.88 287 GLN A CA 1
ATOM 2256 C C . GLN A 1 287 ? -1.834 5.428 26.079 1.00 97.88 287 GLN A C 1
ATOM 2258 O O . GLN A 1 287 ? -0.834 5.877 26.632 1.00 97.88 287 GLN A O 1
ATOM 2263 N N . MET A 1 288 ? -1.799 4.899 24.857 1.00 97.38 288 MET A N 1
ATOM 2264 C CA . MET A 1 288 ? -0.609 4.831 24.007 1.00 97.38 288 MET A CA 1
ATOM 2265 C C . MET A 1 288 ? -0.401 6.101 23.171 1.00 97.38 288 MET A C 1
ATOM 2267 O O . MET A 1 288 ? 0.342 6.079 22.198 1.00 97.38 288 MET A O 1
ATOM 2271 N N . ASN A 1 289 ? -1.016 7.223 23.558 1.00 97.25 289 ASN A N 1
ATOM 2272 C CA . ASN A 1 289 ? -0.903 8.525 22.897 1.00 97.25 289 ASN A CA 1
ATOM 2273 C C . ASN A 1 289 ? -1.570 8.613 21.510 1.00 97.25 289 ASN A C 1
ATOM 2275 O O . ASN A 1 289 ? -1.199 9.471 20.708 1.00 97.25 289 ASN A O 1
ATOM 2279 N N . MET A 1 290 ? -2.617 7.821 21.236 1.00 97.69 290 MET A N 1
ATOM 2280 C CA . MET A 1 290 ? -3.408 7.934 19.993 1.00 97.69 290 MET A CA 1
ATOM 2281 C C . MET A 1 290 ? -3.926 9.359 19.741 1.00 97.69 290 MET A C 1
ATOM 2283 O O . MET A 1 290 ? -3.961 9.819 18.601 1.00 97.69 290 MET A O 1
ATOM 2287 N N . LYS A 1 291 ? -4.297 10.097 20.795 1.00 97.00 291 LYS A N 1
ATOM 2288 C CA . LYS A 1 291 ? -4.719 11.497 20.647 1.00 97.00 291 LYS A CA 1
ATOM 2289 C C . LYS A 1 291 ? -3.588 12.372 20.101 1.00 97.00 291 LYS A C 1
ATOM 2291 O O . LYS A 1 291 ? -3.807 13.144 19.176 1.00 97.00 291 LYS A O 1
ATOM 2296 N N . ARG A 1 292 ? -2.378 12.224 20.646 1.00 97.50 292 ARG A N 1
ATOM 2297 C CA . ARG A 1 292 ? -1.207 12.985 20.203 1.00 97.50 292 ARG A CA 1
ATOM 2298 C C . ARG A 1 292 ? -0.792 12.606 18.781 1.00 97.50 292 ARG A C 1
ATOM 2300 O O . ARG A 1 292 ? -0.464 13.485 17.992 1.00 97.50 292 ARG A O 1
ATOM 2307 N N . TYR A 1 293 ? -0.890 11.320 18.439 1.00 97.69 293 TYR A N 1
ATOM 2308 C CA . TYR A 1 293 ? -0.734 10.832 17.067 1.00 97.69 293 TYR A CA 1
ATOM 2309 C C . TYR A 1 293 ? -1.659 11.593 16.102 1.00 97.69 293 TYR A C 1
ATOM 2311 O O . TYR A 1 293 ? -1.194 12.119 15.094 1.00 97.69 293 TYR A O 1
ATOM 2319 N N . LEU A 1 294 ? -2.954 11.711 16.429 1.00 97.44 294 LEU A N 1
ATOM 2320 C CA . LEU A 1 294 ? -3.904 12.464 15.605 1.00 97.44 294 LEU A CA 1
ATOM 2321 C C . LEU A 1 294 ? -3.587 13.960 15.543 1.00 97.44 294 LEU A C 1
ATOM 2323 O O . LEU A 1 294 ? -3.649 14.518 14.458 1.00 97.44 294 LEU A O 1
ATOM 2327 N N . GLU A 1 295 ? -3.196 14.600 16.647 1.00 97.62 295 GLU A N 1
ATOM 2328 C CA . GLU A 1 295 ? -2.814 16.025 16.653 1.00 97.62 295 GLU A CA 1
ATOM 2329 C C . GLU A 1 295 ? -1.638 16.319 15.700 1.00 97.62 295 GLU A C 1
ATOM 2331 O O . GLU A 1 295 ? -1.644 17.330 14.995 1.00 97.62 295 GLU A O 1
ATOM 2336 N N . ILE A 1 296 ? -0.640 15.427 15.640 1.00 97.94 296 ILE A N 1
ATOM 2337 C CA . ILE A 1 296 ? 0.483 15.535 14.691 1.00 97.94 296 ILE A CA 1
ATOM 2338 C C . ILE A 1 296 ? -0.022 15.412 13.244 1.00 97.94 296 ILE A C 1
ATOM 2340 O O . ILE A 1 296 ? 0.352 16.207 12.379 1.00 97.94 296 ILE A O 1
ATOM 2344 N N . TYR A 1 297 ? -0.910 14.450 12.979 1.00 97.69 297 TYR A N 1
ATOM 2345 C CA . TYR A 1 297 ? -1.533 14.287 11.663 1.00 97.69 297 TYR A CA 1
ATOM 2346 C C . TYR A 1 297 ? -2.426 15.469 11.275 1.00 97.69 297 TYR A C 1
ATOM 2348 O O . TYR A 1 297 ? -2.430 15.854 10.110 1.00 97.69 297 TYR A O 1
ATOM 2356 N N . GLU A 1 298 ? -3.147 16.074 12.219 1.00 96.81 298 GLU A N 1
ATOM 2357 C CA . GLU A 1 298 ? -3.954 17.276 11.990 1.00 96.81 298 GLU A CA 1
ATOM 2358 C C . GLU A 1 298 ? -3.067 18.447 11.563 1.00 96.81 298 GLU A C 1
ATOM 2360 O O . GLU A 1 298 ? -3.339 19.075 10.540 1.00 96.81 298 GLU A O 1
ATOM 2365 N N . ALA A 1 299 ? -1.960 18.698 12.268 1.00 97.00 299 ALA A N 1
ATOM 2366 C CA . ALA A 1 299 ? -1.007 19.740 11.888 1.00 97.00 299 ALA A CA 1
ATOM 2367 C C . ALA A 1 299 ? -0.421 19.503 10.482 1.00 97.00 299 ALA A C 1
ATOM 2369 O O . ALA A 1 299 ? -0.340 20.431 9.669 1.00 97.00 299 ALA A O 1
ATOM 2370 N N . ALA A 1 300 ? -0.063 18.256 10.166 1.00 96.38 300 ALA A N 1
ATOM 2371 C CA . ALA A 1 300 ? 0.449 17.877 8.853 1.00 96.38 300 ALA A CA 1
ATOM 2372 C C . ALA A 1 300 ? -0.606 18.004 7.743 1.00 96.38 300 ALA A C 1
ATOM 2374 O O . ALA A 1 300 ? -0.304 18.494 6.651 1.00 96.38 300 ALA A O 1
ATOM 2375 N N . TYR A 1 301 ? -1.855 17.648 8.038 1.00 95.44 301 TYR A N 1
ATOM 2376 C CA . TYR A 1 301 ? -2.983 17.789 7.126 1.00 95.44 301 TYR A CA 1
ATOM 2377 C C . TYR A 1 301 ? -3.326 19.257 6.843 1.00 95.44 301 TYR A C 1
ATOM 2379 O O . TYR A 1 301 ? -3.582 19.617 5.693 1.00 95.44 301 TYR A O 1
ATOM 2387 N N . GLU A 1 302 ? -3.284 20.134 7.850 1.00 95.00 302 GLU A N 1
ATOM 2388 C CA . GLU A 1 302 ? -3.480 21.572 7.638 1.00 95.00 302 GLU A CA 1
ATOM 2389 C C . GLU A 1 302 ? -2.370 22.174 6.768 1.00 95.00 302 GLU A C 1
ATOM 2391 O O . GLU A 1 302 ? -2.665 22.952 5.859 1.00 95.00 302 GLU A O 1
ATOM 2396 N N . ARG A 1 303 ? -1.105 21.766 6.956 1.00 94.44 303 ARG A N 1
ATOM 2397 C CA . ARG A 1 303 ? -0.010 22.165 6.051 1.00 94.44 303 ARG A CA 1
ATOM 2398 C C . ARG A 1 303 ? -0.229 21.661 4.630 1.00 94.44 303 ARG A C 1
ATOM 2400 O O . ARG A 1 303 ? -0.020 22.416 3.686 1.00 94.44 303 ARG A O 1
ATOM 2407 N N . TYR A 1 304 ? -0.674 20.416 4.472 1.00 91.56 304 TYR A N 1
ATOM 2408 C CA . TYR A 1 304 ? -1.004 19.850 3.165 1.00 91.56 304 TYR A CA 1
ATOM 2409 C C . TYR A 1 304 ? -2.117 20.642 2.458 1.00 91.56 304 TYR A C 1
ATOM 2411 O O . TYR A 1 304 ? -1.971 20.995 1.289 1.00 91.56 304 TYR A O 1
ATOM 2419 N N . LYS A 1 305 ? -3.204 20.986 3.162 1.00 89.69 305 LYS A N 1
ATOM 2420 C CA . LYS A 1 305 ? -4.301 21.794 2.601 1.00 89.69 305 LYS A CA 1
ATOM 2421 C C . LYS A 1 305 ? -3.897 23.240 2.309 1.00 89.69 305 LYS A C 1
ATOM 2423 O O . LYS A 1 305 ? -4.353 23.799 1.315 1.00 89.69 305 LYS A O 1
ATOM 2428 N N . GLY A 1 306 ? -3.095 23.845 3.186 1.00 82.19 306 GLY A N 1
ATOM 2429 C CA . GLY A 1 306 ? -2.645 25.234 3.074 1.00 82.19 306 GLY A CA 1
ATOM 2430 C C . GLY A 1 306 ? -1.502 25.447 2.080 1.00 82.19 306 GLY A C 1
ATOM 2431 O O . GLY A 1 306 ? -1.266 26.579 1.676 1.00 82.19 306 GLY A O 1
ATOM 2432 N N . GLY A 1 307 ? -0.806 24.378 1.684 1.00 62.78 307 GLY A N 1
ATOM 2433 C CA . GLY A 1 307 ? 0.288 24.393 0.710 1.00 62.78 307 GLY A CA 1
ATOM 2434 C C . GLY A 1 307 ? -0.139 24.259 -0.756 1.00 62.78 307 GLY A C 1
ATOM 2435 O O . GLY A 1 307 ? 0.714 23.937 -1.583 1.00 62.78 307 GLY A O 1
ATOM 2436 N N . LYS A 1 308 ? -1.428 24.452 -1.072 1.00 47.19 308 LYS A N 1
ATOM 2437 C CA . LYS A 1 308 ? -1.919 24.572 -2.455 1.00 47.19 308 LYS A CA 1
ATOM 2438 C C . LYS A 1 308 ? -1.607 25.940 -3.053 1.00 47.19 308 LYS A C 1
ATOM 2440 O O . LYS A 1 308 ? -1.801 26.950 -2.342 1.00 47.19 308 LYS A O 1
#

Sequence (308 aa):
MGVSIMINFLRGPFGLSKNGIANPNVDLDPATGKLRFVQSTDEYKQLLQYVAKLYKDGLLDKETFTMKDTDITSKASAGLYGFLDGVDPKAVYNQDGYVGMPVIQGVNGEKLLTNIGSPLGNLGMFVLTDKAKNPEAAIRWIDHFYGDEGAKMFFMGFEGVTYQVNDKGDYEYLDAIKNNKDGLNLDQAISQYLTWPGGYYPGIVKQKFFKGAEGYPSSVKNAQDAEPFSVKMEDVWPSFNFTPEEQEELTTIQTDIQTYIDEMRDKFASGAAGFDQWDAYVKQLEQMNMKRYLEIYEAAYERYKGGK

Foldseek 3Di:
DQVVVVLLQCQQLLVHQLQAPQCPQWDADPVPRAIDGRLQDPSVVVSLVVLLVCVVVVVGDVCRLPDDPVRLLVCLLVVNHPDDDDLDSCQRNVDPDDAQDAQDHHPVRGRAGRNDAALPDDPCLDDDDPPDPCVVVVVVVLVLQADPNNVLCQQQNDDPPFWHQDPVRAIDGDCCQPVPPVPDGNLRSCVVGHDCPVHSHSHHDDLRRHDDSCNDPRSVVSCVSHVVRYNDSVSHDHNFDADPVLVVVLVQLVVVLVVLSSVVSSCSSNVVDDCVCSVVSSVVNVVSVVVVNSVRVNVRVVCVVVVD

Secondary structure (DSSP, 8-state):
--HHHHHHHHTGGGT--TT-SSSTTEEE-TTT-SEEEGGGSHHHHHHHHHHHHHHHTT-S-TTTTT--HHHHHHHHHTT--SS--SS-HHHHH---S--PPPPPPPTTS---B-----SS--S-SS---TT-S-HHHHHHHHHHTTSHHHHHHHHH-SBTTTEEE-TTS-EEE-HHHHT-TT---HHHHHTTT-S-TT---SS---TTT--SGGGSHHHHHHHHHHGGGBPPTTT---PPPPPHHHHHHHHHHHHHHHHHHHHHHHHHHHTSS-GGGHHHHHHHHHHTTHHHHHHHHHHHHHHHHHT-

=== Feature glossary ===
Legend for the data blocks above and below:

— What the protein is —

The amino-acid sequence is the protein's primary structure: the linear order of residues from the N-terminus to the C-terminus, written in one-letter code. Everything else here — the 3D coordinates, the secondary structure, the domain annotations — is ultimately a consequence of this string.

Database cross-references. InterPro integrates a dozen domain/family signature databases into unified entries with residue-range hits. GO terms attach function/process/location labels with evidence codes. CATH codes position the fold in a four-level structural taxonomy. Organism is the NCBI-taxonomy species name.

— Where its atoms are —

The mmCIF block holds the 3D Cartesian coordinates of each backbone atom (N, Cα, C, O) in ångströms. mmCIF is the PDB's canonical archive format — a tagged-loop text representation of the atomic model.

The six renders are orthographic views along the three Cartesian axes in both directions. Representation (cartoon, sticks, or surface) and color scheme (sequence-rainbow or by-chain) vary across proteins so the training set covers all the common visualization conventions.

— Local backbone conformation —

Secondary structure is the local, repeating backbone conformation. DSSP classifies it into eight states by reading the hydrogen-bond network: three helix types (H, G, I), two β types (E, B), two non-regular types (T, S), and unstructured coil (-).

SS3 is a coarse helix/strand/coil call (letters a/b/c) made by the P-SEA algorithm from inter-Cα distances and dihedrals. It is less detailed than DSSP but needs only Cα positions.

Backbone dihedral angles. Every residue except chain termini has a φ (preceding-C → N → Cα → C) and a ψ (N → Cα → C → next-N). They are reported in degrees following the IUPAC sign convention. Secondary structure is essentially a statement about which (φ, ψ) basin each residue occupies.

— Global shape and packing —

The geometric summary reports three shape descriptors. Rg (radius of gyration) measures how spread out the Cα atoms are about their centre of mass; compact globular proteins have small Rg, elongated or unfolded ones large. Cα contacts (<8 Å, |i−j|>4) count long-range residue pairs in spatial proximity — high for tightly packed folds, near zero for rods or random coil. The bounding-box extents give the protein's footprint along x, y, z in Å.

Solvent accessibility: the surface area of each residue that a 1.4 Å water probe can touch, in Å². When only backbone atoms are present the absolute values are lower than full-atom SASA (side chains contribute most of the area) and are flagged as backbone-only.

Plot images: a contact map (which residues are close in 3D, as an N×N binary image), a Ramachandran scatter (backbone torsion angles, revealing secondary-structure composition at a glance), and — for AlphaFold structures — a PAE heatmap (pairwise prediction confidence).

— Structural neighborhood —

Foldseek's 3Di representation compresses backbone geometry into a per-residue letter drawn from a learned twenty-state alphabet. It captures the tertiary interaction pattern around each residue — which residues are packed against it in space, regardless of where they are in sequence.

Structural nearest neighbors (via Foldseek easy-search vs the PDB). Reported per hit: target PDB id, E-value, and alignment TM-score. A TM-score above ~0.5 is the conventional threshold for 'same fold'.

— Confidence and disorder —

pLDDT (predicted Local Distance Difference Test) is AlphaFold's per-residue confidence score, ranging from 0 to 100. Values above 90 indicate high confidence (typically well-packed cores); 70–90 is confident; 50–70 low confidence; below 50 usually means the region is disordered or the prediction is unreliable there. AlphaFold stores pLDDT in the mmCIF B-factor column.

For experimental (PDB) structures, the B-factor (temperature factor) quantifies the positional spread of each atom in the crystal — a combination of thermal vibration and static disorder — in units of Å². High B-factors mark flexible loops or poorly resolved regions; low B-factors mark the rigid, well-ordered core.

Predicted Aligned Error (PAE) is an AlphaFold confidence matrix: entry (i, j) is the expected error in the position of residue j, in ångströms, when the prediction is superimposed on the true structure at residue i. Low PAE within a block of residues means that block is internally rigid and well-predicted; high PAE between two blocks means their relative placement is uncertain even if each block individually is confident.